Protein AF-A0A0D3LLH0-F1 (afdb_monomer_lite)

Structure (mmCIF, N/CA/C/O backbone):
data_AF-A0A0D3LLH0-F1
#
_entry.id   AF-A0A0D3LLH0-F1
#
loop_
_atom_site.group_PDB
_atom_site.id
_atom_site.type_symbol
_atom_site.label_atom_id
_atom_site.label_alt_id
_atom_site.label_comp_id
_atom_site.label_asym_id
_atom_site.label_entity_id
_atom_site.label_seq_id
_atom_site.pdbx_PDB_ins_code
_atom_site.Cartn_x
_atom_site.Cartn_y
_atom_site.Cartn_z
_atom_site.occupancy
_atom_site.B_iso_or_equiv
_atom_site.auth_seq_id
_atom_site.auth_comp_id
_atom_site.auth_asym_id
_atom_site.auth_atom_id
_atom_site.pdbx_PDB_model_num
ATOM 1 N N . MET A 1 1 ? 57.414 5.295 -70.772 1.00 48.41 1 MET A N 1
ATOM 2 C CA . MET A 1 1 ? 56.501 4.240 -70.277 1.00 48.41 1 MET A CA 1
ATOM 3 C C . MET A 1 1 ? 56.702 4.115 -68.771 1.00 48.41 1 MET A C 1
ATOM 5 O O . MET A 1 1 ? 57.811 3.802 -68.375 1.00 48.41 1 MET A O 1
ATOM 9 N N . GLY A 1 2 ? 55.707 4.436 -67.932 1.00 51.94 2 GLY A N 1
ATOM 10 C CA . GLY A 1 2 ? 55.889 4.354 -66.468 1.00 51.94 2 GLY A CA 1
ATOM 11 C C . GLY A 1 2 ? 54.812 4.991 -65.576 1.00 51.94 2 GLY A C 1
ATOM 12 O O . GLY A 1 2 ? 55.103 5.299 -64.430 1.00 51.94 2 GLY A O 1
ATOM 13 N N . GLY A 1 3 ? 53.586 5.225 -66.066 1.00 49.69 3 GLY A N 1
ATOM 14 C CA . GLY A 1 3 ? 52.582 6.035 -65.351 1.00 49.69 3 GLY A CA 1
ATOM 15 C C . GLY A 1 3 ? 51.288 5.329 -64.928 1.00 49.69 3 GLY A C 1
ATOM 16 O O . GLY A 1 3 ? 50.360 6.011 -64.515 1.00 49.69 3 GLY A O 1
ATOM 17 N N . CYS A 1 4 ? 51.168 4.001 -65.053 1.00 51.78 4 CYS A N 1
ATOM 18 C CA . CYS A 1 4 ? 49.864 3.320 -64.910 1.00 51.78 4 CYS A CA 1
ATOM 19 C C . CYS A 1 4 ? 49.717 2.433 -63.652 1.00 51.78 4 CYS A C 1
ATOM 21 O O . CYS A 1 4 ? 48.620 1.981 -63.338 1.00 51.78 4 CYS A O 1
ATOM 23 N N . PHE A 1 5 ? 50.788 2.203 -62.883 1.00 51.00 5 PHE A N 1
ATOM 24 C CA . PHE A 1 5 ? 50.749 1.254 -61.757 1.00 51.00 5 PHE A CA 1
ATOM 25 C C . PHE A 1 5 ? 50.354 1.862 -60.399 1.00 51.00 5 PHE A C 1
ATOM 27 O O . PHE A 1 5 ? 49.924 1.131 -59.512 1.00 51.00 5 PHE A O 1
ATOM 34 N N . ILE A 1 6 ? 50.429 3.187 -60.229 1.00 54.38 6 ILE A N 1
ATOM 35 C CA . ILE A 1 6 ? 50.209 3.838 -58.920 1.00 54.38 6 ILE A CA 1
ATOM 36 C C . ILE A 1 6 ? 48.711 4.064 -58.620 1.00 54.38 6 ILE A C 1
ATOM 38 O O . ILE A 1 6 ? 48.295 4.081 -57.463 1.00 54.38 6 ILE A O 1
ATOM 42 N N . GLN A 1 7 ? 47.850 4.167 -59.641 1.00 51.06 7 GLN A N 1
ATOM 43 C CA . GLN A 1 7 ? 46.417 4.432 -59.428 1.00 51.06 7 GLN A CA 1
ATOM 44 C C . GLN A 1 7 ? 45.606 3.211 -58.959 1.00 51.06 7 GLN A C 1
ATOM 46 O O . GLN A 1 7 ? 44.579 3.390 -58.300 1.00 51.06 7 GLN A O 1
ATOM 51 N N . ARG A 1 8 ? 46.048 1.973 -59.235 1.00 50.72 8 ARG A N 1
ATOM 52 C CA . ARG A 1 8 ? 45.333 0.761 -58.781 1.00 50.72 8 ARG A CA 1
ATOM 53 C C . ARG A 1 8 ? 45.547 0.462 -57.295 1.00 50.72 8 ARG A C 1
ATOM 55 O O . ARG A 1 8 ? 44.609 0.024 -56.634 1.00 50.72 8 ARG A O 1
ATOM 62 N N . THR A 1 9 ? 46.718 0.763 -56.740 1.00 52.28 9 THR A N 1
ATOM 63 C CA . THR A 1 9 ? 47.019 0.567 -55.310 1.00 52.28 9 THR A CA 1
ATOM 64 C C . THR A 1 9 ? 46.249 1.534 -54.407 1.00 52.28 9 THR A C 1
ATOM 66 O O . THR A 1 9 ? 45.849 1.156 -53.308 1.00 52.28 9 THR A O 1
ATOM 69 N N . LEU A 1 10 ? 45.948 2.746 -54.886 1.00 50.31 10 LEU A N 1
ATOM 70 C CA . LEU A 1 10 ? 45.204 3.760 -54.125 1.00 50.31 10 LEU A CA 1
ATOM 71 C C . LEU A 1 10 ? 43.696 3.458 -53.980 1.00 50.31 10 LEU A C 1
ATOM 73 O O . LEU A 1 10 ? 43.045 3.952 -53.060 1.00 50.31 10 LEU A O 1
ATOM 77 N N . TRP A 1 11 ? 43.122 2.648 -54.876 1.00 49.66 11 TRP A N 1
ATOM 78 C CA . TRP A 1 11 ? 41.703 2.265 -54.831 1.00 49.66 11 TRP A CA 1
ATOM 79 C C . TRP A 1 11 ? 41.422 1.083 -53.893 1.00 49.66 11 TRP A C 1
ATOM 81 O O . TRP A 1 11 ? 40.352 1.023 -53.282 1.00 49.66 11 TRP A O 1
ATOM 91 N N . VAL A 1 12 ? 42.379 0.162 -53.745 1.00 55.09 12 VAL A N 1
ATOM 92 C CA . VAL A 1 12 ? 42.255 -1.005 -52.854 1.00 55.09 12 VAL A CA 1
ATOM 93 C C . VAL A 1 12 ? 42.353 -0.583 -51.384 1.00 55.09 12 VAL A C 1
ATOM 95 O O . VAL A 1 12 ? 41.561 -1.035 -50.556 1.00 55.09 12 VAL A O 1
ATOM 98 N N . THR A 1 13 ? 43.233 0.368 -51.061 1.00 54.38 13 THR A N 1
ATOM 99 C CA . THR A 1 13 ? 43.385 0.901 -49.697 1.00 54.38 13 THR A CA 1
ATOM 100 C C . THR A 1 13 ? 42.164 1.695 -49.227 1.00 54.38 13 THR A C 1
ATOM 102 O O . THR A 1 13 ? 41.760 1.560 -48.072 1.00 54.38 13 THR A O 1
ATOM 105 N N . LYS A 1 14 ? 41.492 2.446 -50.116 1.00 54.78 14 LYS A N 1
ATOM 106 C CA . LYS A 1 14 ? 40.258 3.177 -49.766 1.00 54.78 14 LYS A CA 1
ATOM 107 C C . LYS A 1 14 ? 39.079 2.259 -49.418 1.00 54.78 14 LYS A C 1
ATOM 109 O O . LYS A 1 14 ? 38.324 2.587 -48.506 1.00 54.78 14 LYS A O 1
ATOM 114 N N . ARG A 1 15 ? 38.914 1.108 -50.089 1.00 56.88 15 ARG A N 1
ATOM 115 C CA . ARG A 1 15 ? 37.834 0.149 -49.759 1.00 56.88 15 ARG A CA 1
ATOM 116 C C . ARG A 1 15 ? 38.095 -0.602 -48.455 1.00 56.88 15 ARG A C 1
ATOM 118 O O . ARG A 1 15 ? 37.156 -0.791 -47.686 1.00 56.88 15 ARG A O 1
ATOM 125 N N . GLY A 1 16 ? 39.351 -0.971 -48.188 1.00 58.88 16 GLY A N 1
ATOM 126 C CA . GLY A 1 16 ? 39.750 -1.558 -46.905 1.00 58.88 16 GLY A CA 1
ATOM 127 C C . GLY A 1 16 ? 39.493 -0.599 -45.740 1.00 58.88 16 GLY A C 1
ATOM 128 O O . GLY A 1 16 ? 38.820 -0.963 -44.778 1.00 58.88 16 GLY A O 1
ATOM 129 N N . ALA A 1 17 ? 39.918 0.663 -45.872 1.00 59.59 17 ALA A N 1
ATOM 130 C CA . ALA A 1 17 ? 39.684 1.693 -44.858 1.00 59.59 17 ALA A CA 1
ATOM 131 C C . ALA A 1 17 ? 38.186 1.925 -44.580 1.00 59.59 17 ALA A C 1
ATOM 133 O O . ALA A 1 17 ? 37.785 2.032 -43.423 1.00 59.59 17 ALA A O 1
ATOM 134 N N . LEU A 1 18 ? 37.335 1.928 -45.615 1.00 59.09 18 LEU A N 1
ATOM 135 C CA . LEU A 1 18 ? 35.887 2.098 -45.444 1.00 59.09 18 LEU A CA 1
ATOM 136 C C . LEU A 1 18 ? 35.231 0.929 -44.682 1.00 59.09 18 LEU A C 1
ATOM 138 O O . LEU A 1 18 ? 34.305 1.150 -43.903 1.00 59.09 18 LEU A O 1
ATOM 142 N N . HIS A 1 19 ? 35.704 -0.305 -44.891 1.00 60.38 19 HIS A N 1
ATOM 143 C CA . HIS A 1 19 ? 35.221 -1.484 -44.163 1.00 60.38 19 HIS A CA 1
ATOM 144 C C . HIS A 1 19 ? 35.627 -1.462 -42.686 1.00 60.38 19 HIS A C 1
ATOM 146 O O . HIS A 1 19 ? 34.800 -1.767 -41.825 1.00 60.38 19 HIS A O 1
ATOM 152 N N . HIS A 1 20 ? 36.857 -1.038 -42.383 1.00 63.75 20 HIS A N 1
ATOM 153 C CA . HIS A 1 20 ? 37.308 -0.866 -41.001 1.00 63.75 20 HIS A CA 1
ATOM 154 C C . HIS A 1 20 ? 36.514 0.225 -40.273 1.00 63.75 20 HIS A C 1
ATOM 156 O O . HIS A 1 20 ? 36.090 0.004 -39.143 1.00 63.75 20 HIS A O 1
ATOM 162 N N . ILE A 1 21 ? 36.221 1.352 -40.932 1.00 68.94 21 ILE A N 1
ATOM 163 C CA . ILE A 1 21 ? 35.405 2.430 -40.346 1.00 68.94 21 ILE A CA 1
ATOM 164 C C . ILE A 1 21 ? 33.985 1.938 -40.026 1.00 68.94 21 ILE A C 1
ATOM 166 O O . ILE A 1 21 ? 33.490 2.182 -38.927 1.00 68.94 21 ILE A O 1
ATOM 170 N N . LYS A 1 22 ? 33.338 1.203 -40.942 1.00 69.69 22 LYS A N 1
ATOM 171 C CA . LYS A 1 22 ? 31.989 0.656 -40.707 1.00 69.69 22 LYS A CA 1
ATOM 172 C C . LYS A 1 22 ? 31.957 -0.332 -39.538 1.00 69.69 22 LYS A C 1
ATOM 174 O O . LYS A 1 22 ? 31.082 -0.208 -38.687 1.00 69.69 22 LYS A O 1
ATOM 179 N N . SER A 1 23 ? 32.923 -1.251 -39.472 1.00 75.06 23 SER A N 1
ATOM 180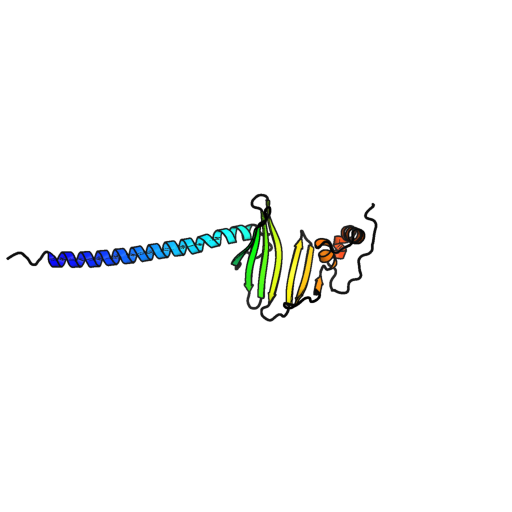 C CA . SER A 1 23 ? 33.033 -2.235 -38.385 1.00 75.06 23 SER A CA 1
ATOM 181 C C . SER A 1 23 ? 33.223 -1.561 -37.019 1.00 75.06 23 SER A C 1
ATOM 183 O O . SER A 1 23 ? 32.504 -1.861 -36.066 1.00 75.06 23 SER A O 1
ATOM 185 N N . SER A 1 24 ? 34.110 -0.563 -36.943 1.00 77.06 24 SER A N 1
ATOM 186 C CA . SER A 1 24 ? 34.353 0.195 -35.711 1.00 77.06 24 SER A CA 1
ATOM 187 C C . SER A 1 24 ? 33.119 0.965 -35.230 1.00 77.06 24 SER A C 1
ATOM 189 O O . SER A 1 24 ? 32.860 1.007 -34.029 1.00 77.06 24 SER A O 1
ATOM 191 N N . ILE A 1 25 ? 32.317 1.529 -36.143 1.00 81.31 25 ILE A N 1
ATOM 192 C CA . ILE A 1 25 ? 31.061 2.215 -35.791 1.00 81.31 25 ILE A CA 1
ATOM 193 C C . ILE A 1 25 ? 30.032 1.226 -35.226 1.00 81.31 25 ILE A C 1
ATOM 195 O O . ILE A 1 25 ? 29.354 1.545 -34.251 1.00 81.31 25 ILE A O 1
ATOM 199 N N . THR A 1 26 ? 29.922 0.019 -35.793 1.00 81.88 26 THR A N 1
ATOM 200 C CA . THR A 1 26 ? 28.977 -1.000 -35.300 1.00 81.88 26 THR A CA 1
ATOM 201 C C . THR A 1 26 ? 29.342 -1.477 -33.895 1.00 81.88 26 THR A C 1
ATOM 203 O O . THR A 1 26 ? 28.465 -1.586 -33.040 1.00 81.88 26 THR A O 1
ATOM 206 N N . ILE A 1 27 ? 30.634 -1.696 -33.628 1.00 84.56 27 ILE A N 1
ATOM 207 C CA . ILE A 1 27 ? 31.130 -2.082 -32.298 1.00 84.56 27 ILE A CA 1
ATOM 208 C C . ILE A 1 27 ? 30.854 -0.973 -31.276 1.00 84.56 27 ILE A C 1
ATOM 210 O O . ILE A 1 27 ? 30.396 -1.258 -30.170 1.00 84.56 27 ILE A O 1
ATOM 214 N N . LEU A 1 28 ? 31.072 0.294 -31.649 1.00 83.75 28 LEU A N 1
ATOM 215 C CA . LEU A 1 28 ? 30.814 1.432 -30.766 1.00 83.75 28 LEU A CA 1
ATOM 216 C C . LEU A 1 28 ? 29.318 1.572 -30.438 1.00 83.75 28 LEU A C 1
ATOM 218 O O . LEU A 1 28 ? 28.960 1.737 -29.275 1.00 83.75 28 LEU A O 1
ATOM 222 N N . LEU A 1 29 ? 28.438 1.452 -31.439 1.00 79.88 29 LEU A N 1
ATOM 223 C CA . LEU A 1 29 ? 26.983 1.484 -31.240 1.00 79.88 29 LEU A CA 1
ATOM 224 C C . LEU A 1 29 ? 26.506 0.340 -30.340 1.00 79.88 29 LEU A C 1
ATOM 226 O O . LEU A 1 29 ? 25.673 0.560 -29.463 1.00 79.88 29 LEU A O 1
ATOM 230 N N . PHE A 1 30 ? 27.065 -0.860 -30.509 1.00 81.19 30 PHE A N 1
ATOM 231 C CA . PHE A 1 30 ? 26.758 -1.998 -29.646 1.00 81.19 30 PHE A CA 1
ATOM 232 C C . PHE A 1 30 ? 27.225 -1.757 -28.203 1.00 81.19 30 PHE A C 1
ATOM 234 O O . PHE A 1 30 ? 26.463 -1.997 -27.273 1.00 81.19 30 PHE A O 1
ATOM 241 N N . ALA A 1 31 ? 28.426 -1.208 -27.997 1.00 77.06 31 ALA A N 1
ATOM 242 C CA . ALA A 1 31 ? 28.935 -0.868 -26.666 1.00 77.06 31 ALA A CA 1
ATOM 243 C C . ALA A 1 31 ? 28.096 0.222 -25.967 1.00 77.06 31 ALA A C 1
ATOM 245 O O . ALA A 1 31 ? 27.830 0.136 -24.765 1.00 77.06 31 ALA A O 1
ATOM 246 N N . VAL A 1 32 ? 27.618 1.223 -26.714 1.00 77.31 32 VAL A N 1
ATOM 247 C CA . VAL A 1 32 ? 26.702 2.249 -26.190 1.00 77.31 32 VAL A CA 1
ATOM 248 C C . VAL A 1 32 ? 25.348 1.633 -25.825 1.00 77.31 32 VAL A C 1
ATOM 250 O O . VAL A 1 32 ? 24.836 1.898 -24.743 1.00 77.31 32 VAL A O 1
ATOM 253 N N . LEU A 1 33 ? 24.793 0.752 -26.663 1.00 75.19 33 LEU A N 1
ATOM 254 C CA . LEU A 1 33 ? 23.533 0.058 -26.373 1.00 75.19 33 LEU A CA 1
ATOM 255 C C . LEU A 1 33 ? 23.650 -0.827 -25.122 1.00 75.19 33 LEU A C 1
ATOM 257 O O . LEU A 1 33 ? 22.803 -0.774 -24.235 1.00 75.19 33 LEU A O 1
ATOM 261 N N . VAL A 1 34 ? 24.735 -1.596 -25.027 1.00 72.94 34 VAL A N 1
ATOM 262 C CA . VAL A 1 34 ? 25.070 -2.449 -23.881 1.00 72.94 34 VAL A CA 1
ATOM 263 C C . VAL A 1 34 ? 25.150 -1.616 -22.601 1.00 72.94 34 VAL A C 1
ATOM 265 O O . VAL A 1 34 ? 24.461 -1.918 -21.630 1.00 72.94 34 VAL A O 1
ATOM 268 N N . THR A 1 35 ? 25.910 -0.518 -22.592 1.00 69.00 35 THR A N 1
ATOM 269 C CA . THR A 1 35 ? 26.026 0.339 -21.396 1.00 69.00 35 THR A CA 1
ATOM 270 C C . THR A 1 35 ? 24.696 0.993 -21.006 1.00 69.00 35 THR A C 1
ATOM 272 O O . THR A 1 35 ? 24.403 1.101 -19.814 1.00 69.00 35 THR A O 1
ATOM 275 N N . PHE A 1 36 ? 23.846 1.342 -21.977 1.00 65.44 36 PHE A N 1
ATOM 276 C CA . PHE A 1 36 ? 22.504 1.870 -21.714 1.00 65.44 36 PHE A CA 1
ATOM 277 C C . PHE A 1 36 ? 21.575 0.827 -21.069 1.00 65.44 36 PHE A C 1
ATOM 279 O O . PHE A 1 36 ? 20.856 1.143 -20.118 1.00 65.44 36 PHE A O 1
ATOM 286 N N . LEU A 1 37 ? 21.633 -0.428 -21.531 1.00 62.59 37 LEU A N 1
ATOM 287 C CA . LEU A 1 37 ? 20.842 -1.535 -20.983 1.00 62.59 37 LEU A CA 1
ATOM 288 C C . LEU A 1 37 ? 21.282 -1.915 -19.558 1.00 62.59 37 LEU A C 1
ATOM 290 O O . LEU A 1 37 ? 20.438 -2.185 -18.702 1.00 62.59 37 LEU A O 1
ATOM 294 N N . PHE A 1 38 ? 22.585 -1.878 -19.263 1.00 61.97 38 PHE A N 1
ATOM 295 C CA . PHE A 1 38 ? 23.103 -2.205 -17.928 1.00 61.97 38 PHE A CA 1
ATOM 296 C C . PHE A 1 38 ? 22.951 -1.059 -16.911 1.00 61.97 38 PHE A C 1
ATOM 298 O O . PHE A 1 38 ? 22.754 -1.315 -15.720 1.00 61.97 38 PHE A O 1
ATOM 305 N N . GLY A 1 39 ? 22.971 0.202 -17.358 1.00 58.84 39 GLY A N 1
ATOM 306 C CA . GLY A 1 39 ? 22.875 1.374 -16.483 1.00 58.84 39 GLY A CA 1
ATOM 307 C C . GLY A 1 39 ? 21.543 1.480 -15.733 1.00 58.84 39 GLY A C 1
ATOM 308 O O . GLY A 1 39 ? 21.539 1.667 -14.514 1.00 58.84 39 GLY A O 1
ATOM 309 N N . CYS A 1 40 ? 20.410 1.307 -16.425 1.00 57.53 40 CYS A N 1
ATOM 310 C CA . CYS A 1 40 ? 19.093 1.365 -15.776 1.00 57.53 40 CYS A CA 1
ATOM 311 C C . CYS A 1 40 ? 18.875 0.204 -14.802 1.00 57.53 40 CYS A C 1
ATOM 313 O O . CYS A 1 40 ? 18.340 0.420 -13.718 1.00 57.53 40 CYS A O 1
ATOM 315 N N . ASN A 1 41 ? 19.343 -1.000 -15.144 1.00 60.03 41 ASN A N 1
ATOM 316 C CA . ASN A 1 41 ? 19.086 -2.199 -14.349 1.00 60.03 41 ASN A CA 1
ATOM 317 C C . ASN A 1 41 ? 19.698 -2.099 -12.935 1.00 60.03 41 ASN A C 1
ATOM 319 O O . ASN A 1 41 ? 19.079 -2.503 -11.958 1.00 60.03 41 ASN A O 1
ATOM 323 N N . SER A 1 42 ? 20.864 -1.457 -12.792 1.00 63.22 42 SER A N 1
ATOM 324 C CA . SER A 1 42 ? 21.557 -1.330 -11.497 1.00 63.22 42 SER A CA 1
ATOM 32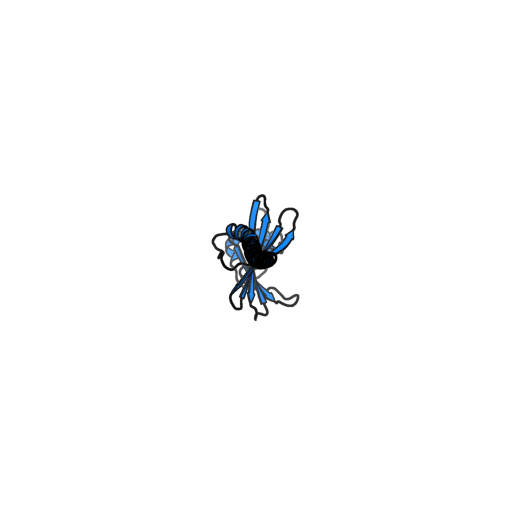5 C C . SER A 1 42 ? 20.759 -0.587 -10.412 1.00 63.22 42 SER A C 1
ATOM 327 O O . SER A 1 42 ? 20.755 -1.010 -9.255 1.00 63.22 42 SER A O 1
ATOM 329 N N . LYS A 1 43 ? 20.037 0.487 -10.767 1.00 64.00 43 LYS A N 1
ATOM 330 C CA . LYS A 1 43 ? 19.218 1.257 -9.811 1.00 64.00 43 LYS A CA 1
ATOM 331 C C . LYS A 1 43 ? 17.985 0.480 -9.365 1.00 64.00 43 LYS A C 1
ATOM 333 O O . LYS A 1 43 ? 17.640 0.497 -8.187 1.00 64.00 43 LYS A O 1
ATOM 338 N N . VAL A 1 44 ? 17.353 -0.218 -10.307 1.00 61.59 44 VAL A N 1
ATOM 339 C CA . VAL A 1 44 ? 16.174 -1.052 -10.047 1.00 61.59 44 VAL A CA 1
ATOM 340 C C . VAL A 1 44 ? 16.543 -2.211 -9.130 1.00 61.59 44 VAL A C 1
ATOM 342 O O . VAL A 1 44 ? 15.914 -2.397 -8.095 1.00 61.59 44 VAL A O 1
ATOM 345 N N . GLN A 1 45 ? 17.625 -2.919 -9.455 1.00 64.44 45 GLN A N 1
ATOM 346 C CA . GLN A 1 45 ? 18.138 -4.024 -8.646 1.00 64.44 45 GLN A CA 1
ATOM 347 C C . GLN A 1 45 ? 18.548 -3.566 -7.243 1.00 64.44 45 GLN A C 1
ATOM 349 O O . GLN A 1 45 ? 18.278 -4.257 -6.266 1.00 64.44 45 GLN A O 1
ATOM 354 N N . GLY A 1 46 ? 19.141 -2.375 -7.112 1.00 68.38 46 GLY A N 1
ATOM 355 C CA . GLY A 1 46 ? 19.476 -1.791 -5.812 1.00 68.38 46 GLY A CA 1
ATOM 356 C C . GLY A 1 46 ? 18.258 -1.522 -4.920 1.00 68.38 46 GLY A C 1
ATOM 357 O O . GLY A 1 46 ? 18.338 -1.751 -3.715 1.00 68.38 46 GLY A O 1
ATOM 358 N N . LEU A 1 47 ? 17.138 -1.073 -5.497 1.00 68.06 47 LEU A N 1
ATOM 359 C CA . LEU A 1 47 ? 15.882 -0.871 -4.766 1.00 68.06 47 LEU A CA 1
ATOM 360 C C . LEU A 1 47 ? 15.197 -2.205 -4.442 1.00 68.06 47 LEU A C 1
ATOM 362 O O . LEU A 1 47 ? 14.800 -2.411 -3.302 1.00 68.06 47 LEU A O 1
ATOM 366 N N . ILE A 1 48 ? 15.118 -3.130 -5.403 1.00 67.88 48 ILE A N 1
ATOM 367 C CA . ILE A 1 48 ? 14.504 -4.457 -5.220 1.00 67.88 48 ILE A CA 1
ATOM 368 C C . ILE A 1 48 ? 15.236 -5.270 -4.153 1.00 67.88 48 ILE A C 1
ATOM 370 O O . ILE A 1 48 ? 14.598 -5.880 -3.302 1.00 67.88 48 ILE A O 1
ATOM 374 N N . ASN A 1 49 ? 16.571 -5.248 -4.147 1.00 68.38 49 ASN A N 1
ATOM 375 C CA . ASN A 1 49 ? 17.366 -6.001 -3.177 1.00 68.38 49 ASN A CA 1
ATOM 376 C C . ASN A 1 49 ? 17.195 -5.522 -1.729 1.00 68.38 49 ASN A C 1
ATOM 378 O O . ASN A 1 49 ? 17.552 -6.262 -0.817 1.00 68.38 49 ASN A O 1
ATOM 382 N N . ARG A 1 50 ? 16.665 -4.310 -1.519 1.00 67.44 50 ARG A N 1
ATOM 383 C CA . ARG A 1 50 ? 16.348 -3.760 -0.191 1.00 67.44 50 ARG A CA 1
ATOM 384 C C . ARG A 1 50 ? 14.931 -4.088 0.270 1.00 67.44 50 ARG A C 1
ATOM 386 O O . ARG A 1 50 ? 14.626 -3.944 1.447 1.00 67.44 50 ARG A O 1
ATOM 393 N N . ILE A 1 51 ? 14.062 -4.531 -0.636 1.00 66.00 51 ILE A N 1
ATOM 394 C CA . ILE A 1 51 ? 12.724 -4.996 -0.278 1.00 66.00 51 ILE A CA 1
ATOM 395 C C . ILE A 1 51 ? 12.860 -6.389 0.350 1.00 66.00 51 ILE A C 1
ATOM 397 O O . ILE A 1 51 ? 13.666 -7.207 -0.094 1.00 66.00 51 ILE A O 1
ATOM 401 N N . ASN A 1 52 ? 12.085 -6.645 1.408 1.00 59.56 52 ASN A N 1
ATOM 402 C CA . ASN A 1 52 ? 12.068 -7.914 2.139 1.00 59.56 52 ASN A CA 1
ATOM 403 C C . ASN A 1 52 ? 11.966 -9.127 1.183 1.00 59.56 52 ASN A C 1
ATOM 405 O O . ASN A 1 52 ? 11.299 -9.057 0.150 1.00 59.56 52 ASN A O 1
ATOM 409 N N . ASN A 1 53 ? 12.561 -10.264 1.559 1.00 63.53 53 ASN A N 1
ATOM 410 C CA . ASN A 1 53 ? 12.636 -11.503 0.767 1.00 63.53 53 ASN A CA 1
ATOM 411 C C . ASN A 1 53 ? 11.270 -12.098 0.362 1.00 63.53 53 ASN A C 1
ATOM 413 O O . ASN A 1 53 ? 11.225 -13.040 -0.422 1.00 63.53 53 ASN A O 1
ATOM 417 N N . ASN A 1 54 ? 10.167 -11.557 0.881 1.00 54.81 54 ASN A N 1
ATOM 418 C CA . ASN A 1 54 ? 8.800 -11.959 0.549 1.00 54.81 54 ASN A CA 1
ATOM 419 C C . ASN A 1 54 ? 8.292 -11.389 -0.788 1.00 54.81 54 ASN A C 1
ATOM 421 O O . ASN A 1 54 ? 7.188 -11.729 -1.212 1.00 54.81 54 ASN A O 1
ATOM 425 N N . VAL A 1 55 ? 9.057 -10.514 -1.444 1.00 67.44 55 VAL A N 1
ATOM 426 C CA . VAL A 1 55 ? 8.723 -9.972 -2.763 1.00 67.44 55 VAL A CA 1
ATOM 427 C C . VAL A 1 55 ? 9.599 -10.648 -3.812 1.00 67.44 55 VAL A C 1
ATOM 429 O O . VAL A 1 55 ? 10.825 -10.588 -3.739 1.00 67.44 55 VAL A O 1
ATOM 432 N N . ASP A 1 56 ? 8.956 -11.295 -4.786 1.00 73.69 56 ASP A N 1
ATOM 433 C CA . ASP A 1 56 ? 9.625 -11.831 -5.974 1.00 73.69 56 ASP A CA 1
ATOM 434 C C . ASP A 1 56 ? 10.477 -10.735 -6.626 1.00 73.69 56 ASP A C 1
ATOM 436 O O . ASP A 1 56 ? 10.004 -9.615 -6.802 1.00 73.69 56 ASP A O 1
ATOM 440 N N . LYS A 1 57 ? 11.736 -11.032 -6.945 1.00 72.81 57 LYS A N 1
ATOM 441 C CA . LYS A 1 57 ? 12.704 -10.036 -7.425 1.00 72.81 57 LYS A CA 1
ATOM 442 C C . LYS A 1 57 ? 12.663 -9.866 -8.943 1.00 72.81 57 LYS A C 1
ATOM 444 O O . LYS A 1 57 ? 13.151 -8.856 -9.452 1.00 72.81 57 LYS A O 1
ATOM 449 N N . ASP A 1 58 ? 12.034 -10.795 -9.658 1.00 81.81 58 ASP A N 1
ATOM 450 C CA . ASP A 1 58 ? 12.048 -10.822 -11.116 1.00 81.81 58 ASP A CA 1
ATOM 451 C C . ASP A 1 58 ? 10.850 -10.085 -11.735 1.00 81.81 58 ASP A C 1
ATOM 453 O O . ASP A 1 58 ? 9.746 -10.042 -11.190 1.00 81.81 58 ASP A O 1
ATOM 457 N N . GLY A 1 59 ? 11.049 -9.501 -12.920 1.00 83.69 59 GLY A N 1
ATOM 458 C CA . GLY A 1 59 ? 9.971 -8.912 -13.731 1.00 83.69 59 GLY A CA 1
ATOM 459 C C . GLY A 1 59 ? 9.495 -7.511 -13.323 1.00 83.69 59 GLY A C 1
ATOM 460 O O . GLY A 1 59 ? 8.584 -6.978 -13.955 1.00 83.69 59 GLY A O 1
ATOM 461 N N . TRP A 1 60 ? 10.105 -6.885 -12.314 1.00 88.25 60 TRP A N 1
ATOM 462 C CA . TRP A 1 60 ? 9.788 -5.508 -11.926 1.00 88.25 60 TRP A CA 1
ATOM 463 C C . TRP A 1 60 ? 10.461 -4.479 -12.837 1.00 88.25 60 TRP A C 1
ATOM 465 O O . TRP A 1 60 ? 11.677 -4.469 -13.028 1.00 88.25 60 TRP A O 1
ATOM 475 N N . LYS A 1 61 ? 9.658 -3.552 -13.352 1.00 88.25 61 LYS A N 1
ATOM 476 C CA . LYS A 1 61 ? 10.070 -2.380 -14.123 1.00 88.25 61 LYS A CA 1
ATOM 477 C C . LYS A 1 61 ? 10.045 -1.159 -13.207 1.00 88.25 61 LYS A C 1
ATOM 479 O O . LYS A 1 61 ? 9.046 -0.899 -12.541 1.00 88.25 61 LYS A O 1
ATOM 484 N N . TYR A 1 62 ? 11.125 -0.386 -13.173 1.00 84.00 62 TYR A N 1
ATOM 485 C CA . TYR A 1 62 ? 11.125 0.893 -12.462 1.00 84.00 62 TYR A CA 1
ATOM 486 C C . TYR A 1 62 ? 10.368 1.940 -13.270 1.00 84.00 62 TYR A C 1
ATOM 488 O O . TYR A 1 62 ? 10.739 2.228 -14.406 1.00 84.00 62 TYR A O 1
ATOM 496 N N . VAL A 1 63 ? 9.310 2.492 -12.678 1.00 87.06 63 VAL A N 1
ATOM 497 C CA . VAL A 1 63 ? 8.463 3.501 -13.325 1.00 87.06 63 VAL A CA 1
ATOM 498 C C . VAL A 1 63 ? 9.056 4.892 -13.132 1.00 87.06 63 VAL A C 1
ATOM 500 O O . VAL A 1 63 ? 9.085 5.691 -14.062 1.00 87.06 63 VAL A O 1
ATOM 503 N N . GLY A 1 64 ? 9.586 5.176 -11.941 1.00 79.56 64 GLY A N 1
ATOM 504 C CA . GLY A 1 64 ? 10.181 6.474 -11.646 1.00 79.56 64 GLY A CA 1
ATOM 505 C C . GLY A 1 64 ? 9.993 6.926 -10.202 1.00 79.56 64 GLY A C 1
ATOM 506 O O . GLY A 1 64 ? 9.347 6.236 -9.405 1.00 79.56 64 GLY A O 1
ATOM 507 N N . PRO A 1 65 ? 10.559 8.096 -9.855 1.00 82.62 65 PRO A N 1
ATOM 508 C CA . PRO A 1 65 ? 10.158 8.812 -8.661 1.00 82.62 65 PRO A CA 1
ATOM 509 C C . PRO A 1 65 ? 8.775 9.432 -8.904 1.00 82.62 65 PRO A C 1
ATOM 511 O O . PRO A 1 65 ? 8.597 10.227 -9.824 1.00 82.62 65 PRO A O 1
ATOM 514 N N . LEU A 1 66 ? 7.801 9.068 -8.081 1.00 83.75 66 LEU A N 1
ATOM 515 C CA . LEU A 1 66 ? 6.472 9.678 -8.060 1.00 83.75 66 LEU A CA 1
ATOM 516 C C . LEU A 1 66 ? 6.498 11.045 -7.363 1.00 83.75 66 LEU A C 1
ATOM 518 O O . LEU A 1 66 ? 5.747 11.945 -7.725 1.00 83.75 66 LEU A O 1
ATOM 522 N N . TYR A 1 67 ? 7.368 11.203 -6.366 1.00 85.00 67 TYR A N 1
ATOM 523 C CA . TYR A 1 67 ? 7.549 12.442 -5.616 1.00 85.00 67 TYR A CA 1
ATOM 524 C C . TYR A 1 67 ? 8.962 12.495 -5.029 1.00 85.00 67 TYR A C 1
ATOM 526 O O . TYR A 1 67 ? 9.497 11.465 -4.626 1.00 85.00 67 TYR A O 1
ATOM 534 N N . LYS A 1 68 ? 9.564 13.686 -4.969 1.00 83.31 68 LYS A N 1
ATOM 535 C CA . LYS A 1 68 ? 10.839 13.918 -4.276 1.00 83.31 68 LYS A CA 1
ATOM 536 C C . LYS A 1 68 ? 10.586 14.778 -3.051 1.00 83.31 68 LYS A C 1
ATOM 538 O O . LYS A 1 68 ? 10.280 15.961 -3.187 1.00 83.31 68 LYS A O 1
ATOM 543 N N . GLY A 1 69 ? 10.661 14.170 -1.874 1.00 80.19 69 GLY A N 1
ATOM 544 C CA . GLY A 1 69 ? 10.545 14.872 -0.605 1.00 80.19 69 GLY A CA 1
ATOM 545 C C . GLY A 1 69 ? 11.900 15.347 -0.092 1.00 80.19 69 GLY A C 1
ATOM 546 O O . GLY A 1 69 ? 12.952 14.925 -0.562 1.00 80.19 69 GLY A O 1
ATOM 547 N N . ASN A 1 70 ? 11.873 16.208 0.924 1.00 79.69 70 ASN A N 1
ATOM 548 C CA . ASN A 1 70 ? 13.097 16.669 1.587 1.00 79.69 70 ASN A CA 1
ATOM 549 C C . ASN A 1 70 ? 13.792 15.546 2.378 1.00 79.69 70 ASN A C 1
ATOM 551 O O . ASN A 1 70 ? 15.011 15.562 2.530 1.00 79.69 70 ASN A O 1
ATOM 555 N N . GLU A 1 71 ? 13.017 14.583 2.885 1.00 81.50 71 GLU A N 1
ATOM 556 C CA . GLU A 1 71 ? 13.518 13.468 3.702 1.00 81.50 71 GLU A CA 1
ATOM 557 C C . GLU A 1 71 ? 13.418 12.109 3.001 1.00 81.50 71 GLU A C 1
ATOM 559 O O . GLU A 1 71 ? 14.261 11.242 3.227 1.00 81.50 71 GLU A O 1
ATOM 564 N N . TYR A 1 72 ? 12.408 11.926 2.148 1.00 81.44 72 TYR A N 1
ATOM 565 C CA . TYR A 1 72 ? 12.133 10.664 1.467 1.00 81.44 72 TYR A CA 1
ATOM 566 C C . TYR A 1 72 ? 11.795 10.913 -0.000 1.00 81.44 72 TYR A C 1
ATOM 568 O O . TYR A 1 72 ? 10.928 11.733 -0.314 1.00 81.44 72 TYR A O 1
ATOM 576 N N . ASP A 1 73 ? 12.425 10.147 -0.884 1.00 86.69 73 ASP A N 1
ATOM 577 C CA . ASP A 1 73 ? 11.997 10.006 -2.269 1.00 86.69 73 ASP A CA 1
ATOM 578 C C . ASP A 1 73 ? 10.946 8.896 -2.359 1.00 86.69 73 ASP A C 1
ATOM 580 O O . ASP A 1 73 ? 11.080 7.828 -1.761 1.00 86.69 73 ASP A O 1
ATOM 584 N N . TYR A 1 74 ? 9.878 9.142 -3.108 1.00 88.38 74 TYR A N 1
ATOM 585 C CA . TYR A 1 74 ? 8.813 8.177 -3.331 1.00 88.38 74 TYR A CA 1
ATOM 586 C C . TYR A 1 74 ? 9.005 7.529 -4.696 1.00 88.38 74 TYR A C 1
ATOM 588 O O . TYR A 1 74 ? 8.922 8.204 -5.722 1.00 88.38 74 TYR A O 1
ATOM 596 N N . HIS A 1 75 ? 9.264 6.227 -4.719 1.00 88.75 75 HIS A N 1
ATOM 597 C CA . HIS A 1 75 ? 9.535 5.467 -5.937 1.00 88.75 75 HIS A CA 1
ATOM 598 C C . HIS A 1 75 ? 8.422 4.471 -6.235 1.00 88.75 75 HIS A C 1
ATOM 600 O O . HIS A 1 75 ? 7.762 3.970 -5.324 1.00 88.75 75 HIS A O 1
ATOM 606 N N . GLN A 1 76 ? 8.265 4.141 -7.516 1.00 90.94 76 GLN A N 1
ATOM 607 C CA . GLN A 1 76 ? 7.333 3.116 -7.964 1.00 90.94 76 GLN A CA 1
ATOM 608 C C . GLN A 1 76 ? 8.019 2.066 -8.838 1.00 90.94 76 GLN A C 1
ATOM 610 O O . GLN A 1 76 ? 8.737 2.387 -9.791 1.00 90.94 76 GLN A O 1
ATOM 615 N N . LEU A 1 77 ? 7.749 0.801 -8.525 1.00 90.94 77 LEU A N 1
ATOM 616 C CA . LEU A 1 77 ? 8.007 -0.345 -9.391 1.00 90.94 77 LEU A CA 1
ATOM 617 C C . LEU A 1 77 ? 6.676 -0.880 -9.918 1.00 90.94 77 LEU A C 1
ATOM 619 O O . LEU A 1 77 ? 5.674 -0.834 -9.209 1.00 90.94 77 LEU A O 1
ATOM 623 N N . MET A 1 78 ? 6.678 -1.413 -11.134 1.00 92.25 78 MET A N 1
ATOM 624 C CA . MET A 1 78 ? 5.519 -2.012 -11.788 1.00 92.25 78 MET A CA 1
ATOM 625 C C . MET A 1 78 ? 5.872 -3.392 -12.335 1.00 92.25 78 MET A C 1
ATOM 627 O O . MET A 1 78 ? 6.943 -3.570 -12.909 1.00 92.25 78 MET A O 1
ATOM 631 N N . LYS A 1 79 ? 4.965 -4.354 -12.202 1.00 91.81 79 LYS A N 1
ATOM 632 C CA . LYS A 1 79 ? 5.068 -5.681 -12.813 1.00 91.81 79 LYS A CA 1
ATOM 633 C C . LYS A 1 79 ? 3.747 -6.031 -13.490 1.00 91.81 79 LYS A C 1
ATOM 635 O O . LYS A 1 79 ? 2.684 -5.796 -12.925 1.00 91.81 79 LYS A O 1
ATOM 640 N N . GLU A 1 80 ? 3.828 -6.570 -14.699 1.00 91.62 80 GLU A N 1
ATOM 641 C CA . GLU A 1 80 ? 2.679 -7.025 -15.487 1.00 91.62 80 GLU A CA 1
ATOM 642 C C . GLU A 1 80 ? 2.705 -8.552 -15.531 1.00 91.62 80 GLU A C 1
ATOM 644 O O . GLU A 1 80 ? 3.690 -9.133 -15.983 1.00 91.62 80 GLU A O 1
ATOM 649 N N . ASP A 1 81 ? 1.631 -9.186 -15.065 1.00 88.62 81 ASP A N 1
ATOM 650 C CA . ASP A 1 81 ? 1.463 -10.637 -15.030 1.00 88.62 81 ASP A CA 1
ATOM 651 C C . ASP A 1 81 ? 0.104 -10.992 -15.655 1.00 88.62 81 ASP A C 1
ATOM 653 O O . ASP A 1 81 ? -0.914 -11.062 -14.966 1.00 88.62 81 ASP A O 1
ATOM 657 N N . GLY A 1 82 ? 0.079 -11.191 -16.976 1.00 90.44 82 GLY A N 1
ATOM 658 C CA . GLY A 1 82 ? -1.155 -11.480 -17.712 1.00 90.44 82 GLY A CA 1
ATOM 659 C C . GLY A 1 82 ? -2.126 -10.296 -17.697 1.00 90.44 82 GLY A C 1
ATOM 660 O O . GLY A 1 82 ? -1.804 -9.227 -18.207 1.00 90.44 82 GLY A O 1
ATOM 661 N N . ASP A 1 83 ? -3.307 -10.496 -17.113 1.00 87.69 83 ASP A N 1
ATOM 662 C CA . ASP A 1 83 ? -4.347 -9.474 -16.935 1.00 87.69 83 ASP A CA 1
ATOM 663 C C . ASP A 1 83 ? -4.118 -8.579 -15.707 1.00 87.69 83 ASP A C 1
ATOM 665 O O . ASP A 1 83 ? -4.872 -7.634 -15.487 1.00 87.69 83 ASP A O 1
ATOM 669 N N . THR A 1 84 ? -3.103 -8.876 -14.896 1.00 85.56 84 THR A N 1
ATOM 670 C CA . THR A 1 84 ? -2.854 -8.228 -13.613 1.00 85.56 84 THR A CA 1
ATOM 671 C C . THR A 1 84 ? -1.680 -7.255 -13.726 1.00 85.56 84 THR A C 1
ATOM 673 O O . THR A 1 84 ? -0.594 -7.628 -14.167 1.00 85.56 84 THR A O 1
ATOM 676 N N . ILE A 1 85 ? -1.850 -6.029 -13.226 1.00 89.69 85 ILE A N 1
ATOM 677 C CA . ILE A 1 85 ? -0.760 -5.065 -13.035 1.00 89.69 85 ILE A CA 1
ATOM 678 C C . ILE A 1 85 ? -0.529 -4.869 -11.535 1.00 89.69 85 ILE A C 1
ATOM 680 O O . ILE A 1 85 ? -1.458 -4.633 -10.761 1.00 89.69 85 ILE A O 1
ATOM 684 N N . LYS A 1 86 ? 0.724 -4.984 -11.107 1.00 90.00 86 LYS A N 1
ATOM 685 C CA . LYS A 1 86 ? 1.159 -4.856 -9.716 1.00 90.00 86 LYS A CA 1
ATOM 686 C C . LYS A 1 86 ? 2.056 -3.639 -9.580 1.00 90.00 86 LYS A C 1
ATOM 688 O O . LYS A 1 86 ? 2.949 -3.452 -10.403 1.00 90.00 86 LYS A O 1
ATOM 693 N N . TYR A 1 87 ? 1.884 -2.866 -8.516 1.00 90.00 87 TYR A N 1
ATOM 694 C CA . TYR A 1 87 ? 2.762 -1.755 -8.177 1.00 90.00 87 TYR A CA 1
ATOM 695 C C . TYR A 1 87 ? 3.331 -1.917 -6.774 1.00 90.00 87 TYR A C 1
ATOM 697 O O . TYR A 1 87 ? 2.604 -2.223 -5.830 1.00 90.00 87 TYR A O 1
ATOM 705 N N . LEU A 1 88 ? 4.627 -1.654 -6.633 1.00 88.75 88 LEU A N 1
ATOM 706 C CA . LEU A 1 88 ? 5.269 -1.441 -5.340 1.00 88.75 88 LEU A CA 1
ATOM 707 C C . LEU A 1 88 ? 5.580 0.037 -5.209 1.00 88.75 88 LEU A C 1
ATOM 709 O O . LEU A 1 88 ? 6.276 0.607 -6.048 1.00 88.75 88 LEU A O 1
ATOM 713 N N . HIS A 1 89 ? 5.094 0.632 -4.136 1.00 87.62 89 HIS A N 1
ATOM 714 C CA . HIS A 1 89 ? 5.410 1.992 -3.760 1.00 87.62 89 HIS A CA 1
ATOM 715 C C . HIS A 1 89 ? 6.395 1.975 -2.604 1.00 87.62 89 HIS A C 1
ATOM 717 O O . HIS A 1 89 ? 6.152 1.324 -1.585 1.00 87.62 89 HIS A O 1
ATOM 723 N N . LEU A 1 90 ? 7.502 2.686 -2.766 1.00 87.25 90 LEU A N 1
ATOM 724 C CA . LEU A 1 90 ? 8.634 2.645 -1.853 1.00 87.25 90 LEU A CA 1
ATOM 725 C C . LEU A 1 90 ? 8.936 4.051 -1.346 1.00 87.25 90 LEU A C 1
ATOM 727 O O . LEU A 1 90 ? 9.014 4.985 -2.145 1.00 87.25 90 LEU A O 1
ATOM 731 N N . TYR A 1 91 ? 9.179 4.183 -0.047 1.00 86.00 91 TYR A N 1
ATOM 732 C CA . TYR A 1 91 ? 9.896 5.333 0.491 1.00 86.00 91 TYR A CA 1
ATOM 733 C C . TYR A 1 91 ? 11.382 5.021 0.498 1.00 86.00 91 TYR A C 1
ATOM 735 O O . TYR A 1 91 ? 11.801 4.020 1.067 1.00 86.00 91 TYR A O 1
ATOM 743 N N . HIS A 1 92 ? 12.185 5.872 -0.120 1.00 84.44 92 HIS A N 1
ATOM 744 C CA . HIS A 1 92 ? 13.631 5.754 -0.133 1.00 84.44 92 HIS A CA 1
ATOM 745 C C . HIS A 1 92 ? 14.244 6.931 0.615 1.00 84.44 92 HIS A C 1
ATOM 747 O O . HIS A 1 92 ? 14.077 8.083 0.218 1.00 84.44 92 HIS A O 1
ATOM 753 N N . ASN A 1 93 ? 14.982 6.636 1.682 1.00 83.12 93 ASN A N 1
ATOM 754 C CA . ASN A 1 93 ? 15.863 7.600 2.321 1.00 83.12 93 ASN A CA 1
ATOM 755 C C . ASN A 1 93 ? 17.307 7.101 2.193 1.00 83.12 93 ASN A C 1
ATOM 757 O O . ASN A 1 93 ? 17.628 6.042 2.736 1.00 83.12 93 ASN A O 1
ATOM 761 N N . PRO A 1 94 ? 18.204 7.852 1.530 1.00 76.94 94 PRO A N 1
ATOM 762 C CA . PRO A 1 94 ? 19.581 7.412 1.318 1.00 76.94 94 PRO A CA 1
ATOM 763 C C . PRO A 1 94 ? 20.387 7.256 2.620 1.00 76.94 94 PRO A C 1
ATOM 765 O O . PRO A 1 94 ? 21.442 6.626 2.596 1.00 76.94 94 PRO A O 1
ATOM 768 N N . LYS A 1 95 ? 19.919 7.818 3.745 1.00 80.94 95 LYS A N 1
ATOM 769 C CA . LYS A 1 95 ? 20.566 7.726 5.064 1.00 80.94 95 LYS A CA 1
ATOM 770 C C . LYS A 1 95 ? 20.022 6.605 5.951 1.00 80.94 95 LYS A C 1
ATOM 772 O O . LYS A 1 95 ? 20.733 6.193 6.861 1.00 80.94 95 LYS A O 1
ATOM 777 N N . VAL A 1 96 ? 18.775 6.179 5.745 1.00 78.69 96 VAL A N 1
ATOM 778 C CA . VAL A 1 96 ? 18.089 5.215 6.622 1.00 78.69 96 VAL A CA 1
ATOM 779 C C . VAL A 1 96 ? 17.968 3.889 5.892 1.00 78.69 96 VAL A C 1
ATOM 781 O O . VAL A 1 96 ? 18.846 3.042 6.025 1.00 78.69 96 VAL A O 1
ATOM 784 N N . ASP A 1 97 ? 16.926 3.728 5.080 1.00 79.00 97 ASP A N 1
ATOM 785 C CA . ASP A 1 97 ? 16.778 2.606 4.167 1.00 79.00 97 ASP A CA 1
ATOM 786 C C . ASP A 1 97 ? 15.646 2.868 3.159 1.00 79.00 97 ASP A C 1
ATOM 788 O O . ASP A 1 97 ? 15.059 3.954 3.102 1.00 79.00 97 ASP A O 1
ATOM 792 N N . THR A 1 98 ? 15.341 1.854 2.352 1.00 79.81 98 THR A N 1
ATOM 793 C CA . THR A 1 98 ? 14.142 1.782 1.519 1.00 79.81 98 THR A CA 1
ATOM 794 C C . THR A 1 98 ? 13.060 0.980 2.234 1.00 79.81 98 THR A C 1
ATOM 796 O O . THR A 1 98 ? 13.289 -0.161 2.615 1.00 79.81 98 THR A O 1
ATOM 799 N N . ILE A 1 99 ? 11.871 1.558 2.383 1.00 80.38 99 ILE A N 1
ATOM 800 C CA . ILE A 1 99 ? 10.726 0.948 3.060 1.00 80.38 99 ILE A CA 1
ATOM 801 C C . ILE A 1 99 ? 9.623 0.703 2.031 1.00 80.38 99 ILE A C 1
ATOM 803 O O . ILE A 1 99 ? 9.271 1.600 1.260 1.00 80.38 99 ILE A O 1
ATOM 807 N N . LEU A 1 100 ? 9.058 -0.507 2.026 1.00 80.38 100 LEU A N 1
ATOM 808 C CA . LEU A 1 100 ? 7.843 -0.797 1.269 1.00 80.38 100 LEU A CA 1
ATOM 809 C C . LEU A 1 100 ? 6.667 -0.073 1.928 1.00 80.38 100 LEU A C 1
ATOM 811 O O . LEU A 1 100 ? 6.278 -0.408 3.040 1.00 80.38 100 LEU A O 1
ATOM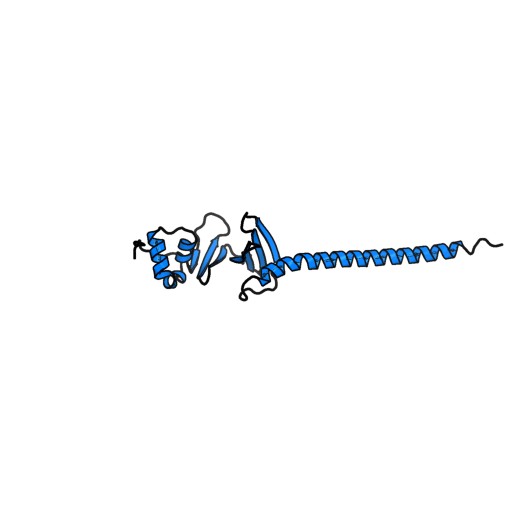 815 N N . TYR A 1 101 ? 6.101 0.908 1.232 1.00 80.56 101 TYR A N 1
ATOM 816 C CA . TYR A 1 101 ? 4.965 1.679 1.726 1.00 80.56 101 TYR A CA 1
ATO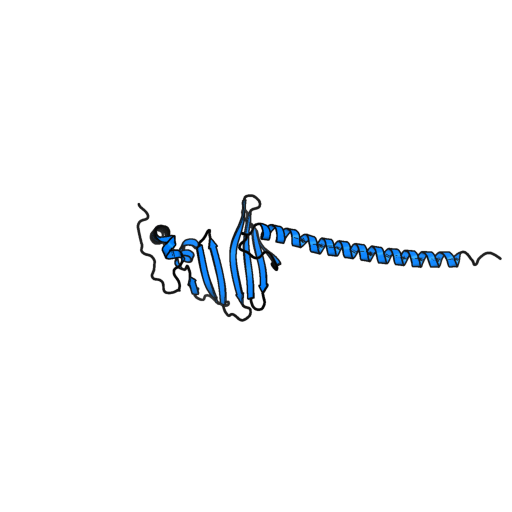M 817 C C . TYR A 1 101 ? 3.630 1.021 1.381 1.00 80.56 101 TYR A C 1
ATOM 819 O O . TYR A 1 101 ? 2.739 0.899 2.219 1.00 80.56 101 TYR A O 1
ATOM 827 N N . ARG A 1 102 ? 3.465 0.619 0.118 1.00 82.38 102 ARG A N 1
ATOM 828 C CA . ARG A 1 102 ? 2.187 0.116 -0.390 1.00 82.38 102 ARG A CA 1
ATOM 829 C C . ARG A 1 102 ? 2.404 -0.859 -1.535 1.00 82.38 102 ARG A C 1
ATOM 831 O O . ARG A 1 102 ? 3.224 -0.608 -2.417 1.00 82.38 102 ARG A O 1
ATOM 838 N N . TYR A 1 103 ? 1.617 -1.929 -1.550 1.00 83.94 103 TYR A N 1
ATOM 839 C CA . TYR A 1 103 ? 1.473 -2.815 -2.697 1.00 83.94 103 TYR A CA 1
ATOM 840 C C . TYR A 1 103 ? 0.082 -2.631 -3.303 1.00 83.94 103 TYR A C 1
ATOM 842 O O . TYR A 1 103 ? -0.935 -2.718 -2.616 1.00 83.94 103 TYR A O 1
ATOM 850 N N . VAL A 1 104 ? 0.028 -2.366 -4.600 1.00 85.12 104 VAL A N 1
ATOM 851 C CA . VAL A 1 104 ? -1.223 -2.197 -5.339 1.00 85.12 104 VAL A CA 1
ATOM 852 C C . VAL A 1 104 ? -1.320 -3.299 -6.373 1.00 85.12 104 VAL A C 1
ATOM 854 O O . VAL A 1 104 ? -0.344 -3.620 -7.045 1.00 85.12 104 VAL A O 1
ATOM 857 N N . ARG A 1 105 ? -2.508 -3.873 -6.514 1.00 84.44 105 ARG A N 1
ATOM 858 C CA . ARG A 1 105 ? -2.836 -4.840 -7.552 1.00 84.44 105 ARG A CA 1
ATOM 859 C C . ARG A 1 105 ? -4.074 -4.354 -8.289 1.00 84.44 105 ARG A C 1
ATOM 861 O O . ARG A 1 105 ? -5.123 -4.170 -7.688 1.00 84.44 105 ARG A O 1
ATOM 868 N N . THR A 1 106 ? -3.974 -4.188 -9.595 1.00 82.31 106 THR A N 1
ATOM 869 C CA . THR A 1 106 ? -5.115 -3.906 -10.466 1.00 82.31 106 THR A CA 1
ATOM 870 C C . THR A 1 106 ? -5.239 -4.995 -11.525 1.00 82.31 106 THR A C 1
ATOM 872 O O . THR A 1 106 ? -4.265 -5.694 -11.809 1.00 82.31 106 THR A O 1
ATOM 875 N N . TYR A 1 107 ? -6.435 -5.163 -12.078 1.00 82.69 107 TYR A N 1
ATOM 876 C CA . TYR A 1 107 ? -6.689 -6.069 -13.194 1.00 82.69 107 TYR A CA 1
ATOM 877 C C . TYR A 1 107 ? -7.204 -5.250 -14.373 1.00 82.69 107 TYR A C 1
ATOM 879 O O . TYR A 1 107 ? -7.994 -4.326 -14.192 1.00 82.69 107 TYR A O 1
ATOM 887 N N . THR A 1 108 ? -6.737 -5.582 -15.570 1.00 71.81 108 THR A N 1
ATOM 888 C CA . THR A 1 108 ? -7.024 -4.868 -16.823 1.00 71.81 108 THR A CA 1
ATOM 889 C C . THR A 1 108 ? -8.508 -4.847 -17.193 1.00 71.81 108 THR A C 1
ATOM 891 O O . THR A 1 108 ? -8.944 -3.929 -17.881 1.00 71.81 108 THR A O 1
ATOM 894 N N . ASP A 1 109 ? -9.289 -5.808 -16.703 1.00 70.94 109 ASP A N 1
ATOM 895 C CA . ASP A 1 109 ? -10.733 -5.942 -16.911 1.00 70.94 109 ASP A CA 1
ATOM 896 C C . ASP A 1 109 ? -11.576 -5.573 -15.674 1.00 70.94 109 ASP A C 1
ATOM 898 O O . ASP A 1 109 ? -12.808 -5.596 -15.719 1.00 70.94 109 ASP A O 1
ATOM 902 N N . SER A 1 110 ? -10.934 -5.211 -14.560 1.00 74.62 110 SER A N 1
ATOM 903 C CA . SER A 1 110 ? -11.620 -4.907 -13.308 1.00 74.62 110 SER A CA 1
ATOM 904 C C . SER A 1 110 ? -12.007 -3.438 -13.243 1.00 74.62 110 SER A C 1
ATOM 906 O O . SER A 1 110 ? -11.198 -2.540 -13.460 1.00 74.62 110 SER A O 1
ATOM 908 N N . THR A 1 111 ? -13.241 -3.181 -12.815 1.00 77.94 111 THR A N 1
ATOM 909 C CA . THR A 1 111 ? -13.713 -1.842 -12.426 1.00 77.94 111 THR A CA 1
ATOM 910 C C . THR A 1 111 ? -13.129 -1.363 -11.095 1.00 77.94 111 THR A C 1
ATOM 912 O O . THR A 1 111 ? -13.426 -0.249 -10.666 1.00 77.94 111 THR A O 1
ATOM 915 N N . HIS A 1 112 ? -12.322 -2.200 -10.439 1.00 73.25 112 HIS A N 1
ATOM 916 C CA . HIS A 1 112 ? -11.751 -1.955 -9.124 1.00 73.25 112 HIS A CA 1
ATOM 917 C C . HIS A 1 112 ? -10.235 -2.158 -9.091 1.00 73.25 112 HIS A C 1
ATOM 919 O O . HIS A 1 112 ? -9.707 -3.125 -9.652 1.00 73.25 112 HIS A O 1
ATOM 925 N N . MET A 1 113 ? -9.571 -1.317 -8.309 1.00 75.38 113 MET A N 1
ATOM 926 C CA . MET A 1 113 ? -8.187 -1.467 -7.887 1.00 75.38 113 MET A CA 1
ATOM 927 C C . MET A 1 113 ? -8.143 -2.092 -6.492 1.00 75.38 113 MET A C 1
ATOM 929 O O . MET A 1 113 ? -8.893 -1.691 -5.608 1.00 75.38 113 MET A O 1
ATOM 933 N N . TYR A 1 114 ? -7.268 -3.074 -6.280 1.00 76.62 114 TYR A N 1
ATOM 934 C CA . TYR A 1 114 ? -7.053 -3.717 -4.985 1.00 76.62 114 TYR A CA 1
ATOM 935 C C . TYR A 1 114 ? -5.799 -3.140 -4.335 1.00 76.62 114 TYR A C 1
ATOM 937 O O . TYR A 1 114 ? -4.710 -3.169 -4.912 1.00 76.62 114 TYR A O 1
ATOM 945 N N . LEU A 1 115 ? -5.932 -2.645 -3.110 1.00 76.69 115 LEU A N 1
ATOM 946 C CA . LEU A 1 115 ? -4.835 -2.018 -2.387 1.00 76.69 115 LEU A CA 1
ATOM 947 C C . LEU A 1 115 ? -4.515 -2.817 -1.136 1.00 76.69 115 LEU A C 1
ATOM 949 O O . LEU A 1 115 ? -5.399 -3.153 -0.348 1.00 76.69 115 LEU A O 1
ATOM 953 N N . ILE A 1 116 ? -3.227 -3.106 -0.972 1.00 75.50 116 ILE A N 1
ATOM 954 C CA . ILE A 1 116 ? -2.663 -3.770 0.194 1.00 75.50 116 ILE A CA 1
ATOM 955 C C . ILE A 1 116 ? -1.680 -2.790 0.834 1.00 75.50 116 ILE A C 1
ATOM 957 O O . ILE A 1 116 ? -0.594 -2.524 0.312 1.00 75.50 116 ILE A O 1
ATOM 961 N N . GLY A 1 117 ? -2.079 -2.220 1.967 1.00 67.56 117 GLY A N 1
ATOM 962 C CA . GLY A 1 117 ? -1.161 -1.485 2.834 1.00 67.56 117 GLY A CA 1
ATOM 963 C C . GLY A 1 117 ? -0.506 -2.455 3.808 1.00 67.56 117 GLY A C 1
ATOM 964 O O . GLY A 1 117 ? -1.209 -3.298 4.364 1.00 67.56 117 GLY A O 1
ATOM 965 N N . SER A 1 118 ? 0.808 -2.346 4.014 1.00 62.56 118 SER A N 1
ATOM 966 C CA . SER A 1 118 ? 1.501 -3.087 5.071 1.00 62.56 118 SER A CA 1
ATOM 967 C C . SER A 1 118 ? 2.265 -2.134 5.975 1.00 62.56 118 SER A C 1
ATOM 969 O O . SER A 1 118 ? 3.075 -1.354 5.480 1.00 62.56 118 SER A O 1
ATOM 971 N N . ASP A 1 119 ? 2.065 -2.253 7.280 1.00 59.69 119 ASP A N 1
ATOM 972 C CA . ASP A 1 119 ? 2.992 -1.733 8.285 1.00 59.69 119 ASP A CA 1
ATOM 973 C C . ASP A 1 119 ? 3.325 -2.891 9.225 1.00 59.69 119 ASP A C 1
ATOM 975 O O . ASP A 1 119 ? 2.400 -3.511 9.749 1.00 59.69 119 ASP A O 1
ATOM 979 N N . ASN A 1 120 ? 4.618 -3.212 9.355 1.00 53.16 120 ASN A N 1
ATOM 980 C CA . ASN A 1 120 ? 5.212 -4.111 10.356 1.00 53.16 120 ASN A CA 1
ATOM 981 C C . ASN A 1 120 ? 4.241 -5.171 10.940 1.00 53.16 120 ASN A C 1
ATOM 983 O O . ASN A 1 120 ? 3.868 -5.091 12.106 1.00 53.16 120 ASN A O 1
ATOM 987 N N . ASP A 1 121 ? 3.827 -6.145 10.112 1.00 56.62 121 ASP A N 1
ATOM 988 C CA . ASP A 1 121 ? 2.964 -7.311 10.433 1.00 56.62 121 ASP A CA 1
ATOM 989 C C . ASP A 1 121 ? 1.432 -7.144 10.341 1.00 56.62 121 ASP A C 1
ATOM 991 O O . ASP A 1 121 ? 0.692 -8.106 10.580 1.00 56.62 121 ASP A O 1
ATOM 995 N N . ALA A 1 122 ? 0.919 -5.978 9.944 1.00 54.09 122 ALA A N 1
ATOM 996 C CA . ALA A 1 122 ? -0.511 -5.763 9.717 1.00 54.09 122 ALA A CA 1
ATOM 997 C C . ALA A 1 122 ? -0.814 -5.382 8.261 1.00 54.09 122 ALA A C 1
ATOM 999 O O . ALA A 1 122 ? -0.212 -4.466 7.700 1.00 54.09 122 ALA A O 1
ATOM 1000 N N . PHE A 1 123 ? -1.794 -6.072 7.667 1.00 74.00 123 PHE A N 1
ATOM 1001 C CA . PHE A 1 123 ? -2.288 -5.803 6.318 1.00 74.00 123 PHE A CA 1
ATOM 1002 C C . PHE A 1 123 ? -3.757 -5.387 6.370 1.00 74.00 123 PHE A C 1
ATOM 1004 O O . PHE A 1 123 ? -4.583 -6.095 6.949 1.00 74.00 123 PHE A O 1
ATOM 1011 N N . TYR A 1 124 ? -4.101 -4.275 5.722 1.00 79.50 124 TYR A N 1
ATOM 1012 C CA . TYR A 1 124 ? -5.478 -4.039 5.288 1.00 79.50 124 TYR A CA 1
ATOM 1013 C C . TYR A 1 124 ? -5.574 -4.279 3.786 1.00 79.50 124 TYR A C 1
ATOM 1015 O O . TYR A 1 124 ? -4.640 -3.988 3.036 1.00 79.50 124 TYR A O 1
ATOM 1023 N N . ILE A 1 125 ? -6.712 -4.819 3.358 1.00 83.62 125 ILE A N 1
ATOM 1024 C CA . ILE A 1 125 ? -7.013 -5.066 1.951 1.00 83.62 125 ILE A CA 1
ATOM 1025 C C . ILE A 1 125 ? -8.371 -4.451 1.667 1.00 83.62 125 ILE A C 1
ATOM 1027 O O . ILE A 1 125 ? -9.364 -4.808 2.309 1.00 83.62 125 ILE A O 1
ATOM 1031 N N . TYR A 1 126 ? -8.415 -3.555 0.693 1.00 85.31 126 TYR A N 1
ATOM 1032 C CA . TYR A 1 126 ? -9.659 -2.995 0.193 1.00 85.31 126 TYR A CA 1
ATOM 1033 C C . TYR A 1 126 ? -9.635 -2.898 -1.327 1.00 85.31 126 TYR A C 1
ATOM 1035 O O . TYR A 1 126 ? -8.569 -2.946 -1.948 1.00 85.31 126 TYR A O 1
ATOM 1043 N N . ARG A 1 127 ? -10.822 -2.783 -1.916 1.00 85.62 127 ARG A N 1
ATOM 1044 C CA . ARG A 1 127 ? -11.003 -2.439 -3.319 1.00 85.62 127 ARG A CA 1
ATOM 1045 C C . ARG A 1 127 ? -11.605 -1.043 -3.444 1.00 85.62 127 ARG A C 1
ATOM 1047 O O . ARG A 1 127 ? -12.515 -0.697 -2.693 1.00 85.62 127 ARG A O 1
ATOM 1054 N N . GLU A 1 128 ? -11.077 -0.246 -4.362 1.00 85.69 128 GLU A N 1
ATOM 1055 C CA . GLU A 1 128 ? -11.608 1.074 -4.717 1.00 85.69 128 GLU A CA 1
ATOM 1056 C C . GLU A 1 128 ? -12.042 1.070 -6.189 1.00 85.69 128 GLU A C 1
ATOM 1058 O O . GLU A 1 128 ? -11.338 0.488 -7.021 1.00 85.69 128 GLU A O 1
ATOM 1063 N N . PRO A 1 129 ? -13.200 1.648 -6.542 1.00 82.19 129 PRO A N 1
ATOM 1064 C CA . PRO A 1 129 ? -13.608 1.772 -7.937 1.00 82.19 129 PRO A CA 1
ATOM 1065 C C . PRO A 1 129 ? -12.666 2.691 -8.723 1.00 82.19 129 PRO A C 1
ATOM 1067 O O . PRO A 1 129 ? -12.234 3.718 -8.210 1.00 82.19 129 PRO A O 1
ATOM 1070 N N . ASN A 1 130 ? -12.395 2.360 -9.987 1.00 71.69 130 ASN A N 1
ATOM 1071 C CA . ASN A 1 130 ? -11.485 3.141 -10.837 1.00 71.69 130 ASN A CA 1
ATOM 1072 C C . ASN A 1 130 ? -12.017 4.552 -11.177 1.00 71.69 130 ASN A C 1
ATOM 1074 O O . ASN A 1 130 ? -11.237 5.412 -11.578 1.00 71.69 130 ASN A O 1
ATOM 1078 N N . GLU A 1 131 ? -13.327 4.800 -11.038 1.00 73.44 131 GLU A N 1
ATOM 1079 C CA . GLU A 1 131 ? -13.974 6.067 -11.404 1.00 73.44 131 GLU A CA 1
ATOM 1080 C C . GLU A 1 131 ? -14.887 6.616 -10.285 1.00 73.44 131 GLU A C 1
ATOM 1082 O O . GLU A 1 131 ? -15.943 6.045 -9.977 1.00 73.44 131 GLU A O 1
ATOM 1087 N N . GLY A 1 132 ? -14.513 7.785 -9.745 1.00 59.53 132 GLY A N 1
ATOM 1088 C CA . GLY A 1 132 ? -15.339 8.644 -8.881 1.00 59.53 132 GLY A CA 1
ATOM 1089 C C . GLY A 1 132 ? -15.114 8.513 -7.367 1.00 59.53 132 GLY A C 1
ATOM 1090 O O . GLY A 1 132 ? -14.379 7.649 -6.899 1.00 59.53 132 GLY A O 1
ATOM 1091 N N . ASP A 1 133 ? -15.799 9.373 -6.602 1.00 56.38 133 ASP A N 1
ATOM 1092 C CA . ASP A 1 133 ? -15.848 9.372 -5.128 1.00 56.38 133 ASP A CA 1
ATOM 1093 C C . ASP A 1 133 ? -16.733 8.230 -4.602 1.00 56.38 133 ASP A C 1
ATOM 1095 O O . ASP A 1 133 ? -17.824 8.446 -4.071 1.00 56.38 133 ASP A O 1
ATOM 1099 N N . ARG A 1 134 ? -16.311 6.983 -4.810 1.00 67.56 134 ARG A N 1
ATOM 1100 C CA . ARG A 1 134 ? -17.061 5.810 -4.344 1.00 67.56 134 ARG A CA 1
ATOM 1101 C C . ARG A 1 134 ? -16.445 5.223 -3.081 1.00 67.56 134 ARG A C 1
ATOM 1103 O O . ARG A 1 134 ? -15.234 5.268 -2.877 1.00 67.56 134 ARG A O 1
ATOM 1110 N N . GLU A 1 135 ? -17.311 4.688 -2.227 1.00 81.81 135 GLU A N 1
ATOM 1111 C CA . GLU A 1 135 ? -16.933 4.118 -0.936 1.00 81.81 135 GLU A CA 1
ATOM 1112 C C . GLU A 1 135 ? -15.913 2.983 -1.092 1.00 81.81 135 GLU A C 1
ATOM 1114 O O . GLU A 1 135 ? -16.032 2.125 -1.969 1.00 81.81 135 GLU A O 1
ATOM 1119 N N . LEU A 1 136 ? -14.907 2.980 -0.214 1.00 87.44 136 LEU A N 1
ATOM 1120 C CA . LEU A 1 136 ? -13.925 1.904 -0.142 1.00 87.44 136 LEU A CA 1
ATOM 1121 C C . LEU A 1 136 ? -14.604 0.613 0.311 1.00 87.44 136 LEU A C 1
ATOM 1123 O O . LEU A 1 136 ? -15.348 0.607 1.296 1.00 87.44 136 LEU A O 1
ATOM 1127 N N . GLU A 1 137 ? -14.283 -0.496 -0.350 1.00 89.56 137 GLU A N 1
ATOM 1128 C CA . GLU A 1 137 ? -14.747 -1.809 0.075 1.00 89.56 137 GLU A CA 1
ATOM 1129 C C . GLU A 1 137 ? -13.632 -2.641 0.697 1.00 89.56 137 GLU A C 1
ATOM 1131 O O . GLU A 1 137 ? -12.794 -3.236 0.021 1.00 89.56 137 GLU A O 1
ATOM 1136 N N . PHE A 1 138 ? -13.635 -2.680 2.024 1.00 90.06 138 PHE A N 1
ATOM 1137 C CA . PHE A 1 138 ? -12.726 -3.440 2.856 1.00 90.06 138 PHE A CA 1
ATOM 1138 C C . PHE A 1 138 ? -13.041 -4.930 2.801 1.00 90.06 138 PHE A C 1
ATOM 1140 O O . PHE A 1 138 ? -14.076 -5.408 3.264 1.00 90.06 138 PHE A O 1
ATOM 1147 N N . ILE A 1 139 ? -12.061 -5.682 2.315 1.00 88.31 139 ILE A N 1
ATOM 1148 C CA . ILE A 1 139 ? -12.014 -7.135 2.440 1.00 88.31 139 ILE A CA 1
ATOM 1149 C C . ILE A 1 139 ? -11.558 -7.485 3.861 1.00 88.31 139 ILE A C 1
ATOM 1151 O O . ILE A 1 139 ? -12.153 -8.343 4.513 1.00 88.31 139 ILE A O 1
ATOM 1155 N N . THR A 1 140 ? -10.525 -6.801 4.368 1.00 89.31 140 THR A N 1
ATOM 1156 C CA . THR A 1 140 ? -10.006 -6.984 5.732 1.00 89.31 140 THR A CA 1
ATOM 1157 C C . THR A 1 140 ? -9.282 -5.748 6.253 1.00 89.31 140 THR A C 1
ATOM 1159 O O . THR A 1 140 ? -8.735 -4.961 5.479 1.00 89.31 140 THR A O 1
ATOM 1162 N N . GLY A 1 141 ? -9.230 -5.607 7.578 1.00 89.25 141 GLY A N 1
ATOM 1163 C CA . GLY A 1 141 ? -8.378 -4.628 8.250 1.00 89.25 141 GLY A CA 1
ATOM 1164 C C . GLY A 1 141 ? -8.929 -3.202 8.244 1.00 89.25 141 GLY A C 1
ATOM 1165 O O . GLY A 1 141 ? -8.153 -2.256 8.355 1.00 89.25 141 GLY A O 1
ATOM 1166 N N . LYS A 1 142 ? -10.255 -3.017 8.149 1.00 93.62 142 LYS A N 1
ATOM 1167 C CA . LYS A 1 142 ? -10.892 -1.685 8.160 1.00 93.62 142 LYS A CA 1
ATOM 1168 C C . LYS A 1 142 ? -10.480 -0.847 9.378 1.00 93.62 142 LYS A C 1
ATOM 1170 O O . LYS A 1 142 ? -10.113 0.312 9.219 1.00 93.62 142 LYS A O 1
ATOM 1175 N N . TYR A 1 143 ? -10.479 -1.411 10.588 1.00 94.12 143 TYR A N 1
ATOM 1176 C CA . TYR A 1 143 ? -10.052 -0.662 11.779 1.00 94.12 143 TYR A CA 1
ATOM 1177 C C . TYR A 1 143 ? -8.578 -0.268 11.735 1.00 94.12 143 TYR A C 1
ATOM 1179 O O . TYR A 1 143 ? -8.236 0.845 12.128 1.00 94.12 143 TYR A O 1
ATOM 1187 N N . PHE A 1 144 ? -7.719 -1.143 11.208 1.00 91.25 144 PHE A N 1
ATOM 1188 C CA . PHE A 1 144 ? -6.309 -0.820 11.031 1.00 91.25 144 PHE A CA 1
ATOM 1189 C C . PHE A 1 144 ? -6.109 0.298 10.002 1.00 91.25 144 PHE A C 1
ATOM 1191 O O . PHE A 1 144 ? -5.327 1.219 10.232 1.00 91.25 144 PHE A O 1
ATOM 1198 N N . TYR A 1 145 ? -6.861 0.273 8.899 1.00 90.06 145 TYR A N 1
ATOM 1199 C CA . TYR A 1 145 ? -6.893 1.374 7.939 1.00 90.06 145 TYR A CA 1
ATOM 1200 C C . TYR A 1 145 ? -7.309 2.690 8.608 1.00 90.06 145 TYR A C 1
ATOM 1202 O O . TYR A 1 145 ? -6.617 3.696 8.468 1.00 90.06 145 TYR A O 1
ATOM 1210 N N . LEU A 1 146 ? -8.402 2.695 9.377 1.00 92.69 146 LE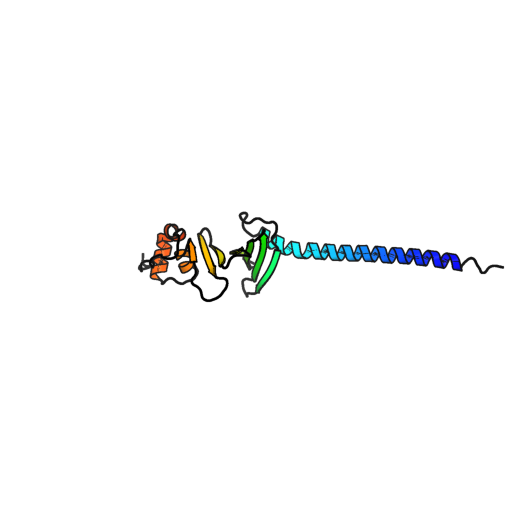U A N 1
ATOM 1211 C CA . LEU A 1 146 ? -8.878 3.907 10.052 1.00 92.69 146 LEU A CA 1
ATOM 1212 C C . LEU A 1 146 ? -7.850 4.437 11.059 1.00 92.69 146 LEU A C 1
ATOM 1214 O O . LEU A 1 146 ? -7.619 5.642 11.122 1.00 92.69 146 LEU A O 1
ATOM 1218 N N . TYR A 1 147 ? -7.206 3.543 11.809 1.00 91.94 147 TYR A N 1
ATOM 1219 C CA . TYR A 1 147 ? -6.150 3.891 12.756 1.00 91.94 147 TYR A CA 1
ATOM 1220 C C . TYR A 1 147 ? -4.919 4.483 12.053 1.00 91.94 147 TYR A C 1
ATOM 1222 O O . TYR A 1 147 ? -4.481 5.579 12.391 1.00 91.94 147 TYR A O 1
ATOM 1230 N N . SER A 1 148 ? -4.393 3.792 11.037 1.00 86.50 148 SER A N 1
ATOM 1231 C CA . SER A 1 148 ? -3.183 4.202 10.302 1.00 86.50 148 SER A CA 1
ATOM 1232 C C . SER A 1 148 ? -3.368 5.471 9.467 1.00 86.50 148 SER A C 1
ATOM 1234 O O . SER A 1 148 ? -2.392 6.147 9.154 1.00 86.50 148 SER A O 1
ATOM 1236 N N . THR A 1 149 ? -4.611 5.822 9.130 1.00 86.81 149 THR A N 1
ATOM 1237 C CA . THR A 1 149 ? -4.952 7.048 8.393 1.00 86.81 149 THR A CA 1
ATOM 1238 C C . THR A 1 149 ? -5.493 8.166 9.286 1.00 86.81 149 THR A C 1
ATOM 1240 O O . THR A 1 149 ? -6.021 9.151 8.770 1.00 86.81 149 THR A O 1
ATOM 1243 N N . SER A 1 150 ? -5.364 8.038 10.612 1.00 90.75 150 SER A N 1
ATOM 1244 C CA . SER A 1 150 ? -5.804 9.042 11.595 1.00 90.75 150 SER A CA 1
ATOM 1245 C C . SER A 1 150 ? -7.287 9.419 11.473 1.00 90.75 150 SER A C 1
ATOM 1247 O O . SER A 1 150 ? -7.671 10.567 11.676 1.00 90.75 150 SER A O 1
ATOM 1249 N N . ARG A 1 151 ? -8.132 8.443 11.122 1.00 94.12 151 ARG A N 1
ATOM 1250 C CA . ARG A 1 151 ? -9.592 8.597 10.990 1.00 94.12 151 ARG A CA 1
ATOM 1251 C C . ARG A 1 151 ? -10.365 8.159 12.235 1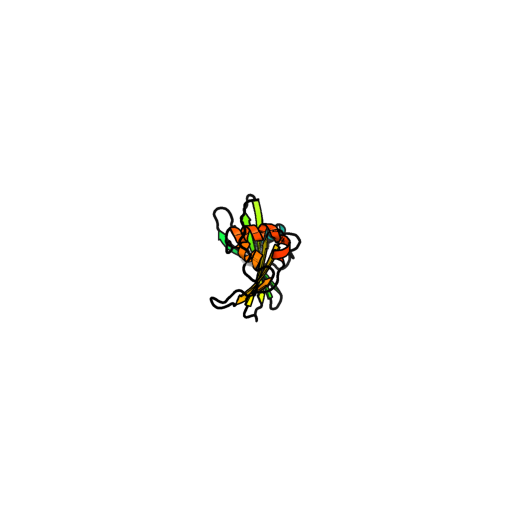.00 94.12 151 ARG A C 1
ATOM 1253 O O . ARG A 1 151 ? -11.591 8.215 12.234 1.00 94.12 151 ARG A O 1
ATOM 1260 N N . LEU A 1 152 ? -9.668 7.689 13.265 1.00 95.81 152 LEU A N 1
ATOM 1261 C CA . LEU A 1 152 ? -10.248 7.368 14.566 1.00 95.81 152 LEU A CA 1
ATOM 1262 C C . LEU A 1 152 ? -10.148 8.575 15.498 1.00 95.81 152 LEU A C 1
ATOM 1264 O O . LEU A 1 152 ? -9.189 9.344 15.432 1.00 95.81 152 LEU A O 1
ATOM 1268 N N . THR A 1 153 ? -11.106 8.702 16.412 1.00 97.06 153 THR A N 1
ATOM 1269 C CA . THR A 1 153 ? -10.974 9.615 17.554 1.00 97.06 153 THR A CA 1
ATOM 1270 C C . THR A 1 153 ? -9.822 9.168 18.468 1.00 97.06 153 THR A C 1
ATOM 1272 O O . THR A 1 153 ? -9.275 8.065 18.332 1.00 97.06 153 THR A O 1
ATOM 1275 N N . GLU A 1 154 ? -9.433 10.010 19.427 1.00 95.62 154 GLU A N 1
ATOM 1276 C CA . GLU A 1 154 ? -8.400 9.652 20.408 1.00 95.62 154 GLU A CA 1
ATOM 1277 C C . GLU A 1 154 ? -8.797 8.406 21.220 1.00 95.62 154 GLU A C 1
ATOM 1279 O O . GLU A 1 154 ? -8.006 7.466 21.338 1.00 95.62 154 GLU A O 1
ATOM 1284 N N . GLY A 1 155 ? -10.040 8.348 21.710 1.00 97.06 155 GLY A N 1
ATOM 1285 C CA . GLY A 1 155 ? -10.529 7.223 22.508 1.00 97.06 155 GLY A CA 1
ATOM 1286 C C . GLY A 1 155 ? -10.608 5.923 21.710 1.00 97.06 155 GLY A C 1
ATOM 1287 O O . GLY A 1 155 ? -10.118 4.885 22.164 1.00 97.06 155 GLY A O 1
ATOM 1288 N N . GLN A 1 156 ? -11.109 5.979 20.476 1.00 97.81 156 GLN A N 1
ATOM 1289 C CA . GLN A 1 156 ? -11.101 4.838 19.555 1.00 97.81 156 GLN A CA 1
ATOM 1290 C C . GLN A 1 156 ? -9.689 4.376 19.199 1.00 97.81 156 GLN A C 1
ATOM 1292 O O . GLN A 1 156 ? -9.440 3.176 19.087 1.00 97.81 156 GLN A O 1
ATOM 1297 N N . SER A 1 157 ? -8.746 5.306 19.041 1.00 96.44 157 SER A N 1
ATOM 1298 C CA . SER A 1 157 ? -7.340 4.975 18.803 1.00 96.44 157 SER A CA 1
ATOM 1299 C C . SER A 1 157 ? -6.736 4.231 19.993 1.00 96.44 157 SER A C 1
ATOM 1301 O O . SER A 1 157 ? -5.957 3.293 19.811 1.00 96.44 157 SER A O 1
ATOM 1303 N N . CYS A 1 158 ? -7.109 4.608 21.216 1.00 96.00 158 CYS A N 1
ATOM 1304 C CA . CYS A 1 158 ? -6.692 3.911 22.428 1.00 96.00 158 CYS A CA 1
ATOM 1305 C C . CYS A 1 158 ? -7.324 2.522 22.543 1.00 96.00 158 CYS A C 1
ATOM 1307 O O . CYS A 1 158 ? -6.609 1.564 22.843 1.00 96.00 158 CYS A O 1
ATOM 1309 N N . TYR A 1 159 ? -8.610 2.381 22.204 1.00 97.00 159 TYR A N 1
ATOM 1310 C CA . TYR A 1 159 ? -9.252 1.070 22.092 1.00 97.00 159 TYR A CA 1
ATOM 1311 C C . TYR A 1 159 ? -8.538 0.192 21.061 1.00 97.00 159 TYR A C 1
ATOM 1313 O O . TYR A 1 159 ? -8.178 -0.947 21.356 1.00 97.00 159 TYR A O 1
ATOM 1321 N N . TYR A 1 160 ? -8.259 0.739 19.874 1.00 95.31 160 TYR A N 1
ATOM 1322 C CA . TYR A 1 160 ? -7.556 0.020 18.820 1.00 95.31 160 TYR A CA 1
ATOM 1323 C C . TYR A 1 160 ? -6.197 -0.495 19.297 1.00 95.31 160 TYR A C 1
ATOM 1325 O O . TYR A 1 160 ? -5.914 -1.679 19.161 1.00 95.31 160 TYR A O 1
ATOM 1333 N N . LYS A 1 161 ? -5.379 0.367 19.914 1.00 92.94 161 LYS A N 1
ATOM 1334 C CA . LYS A 1 161 ? -4.061 -0.010 20.450 1.00 92.94 161 LYS A CA 1
ATOM 1335 C C . LYS A 1 161 ? -4.144 -1.123 21.495 1.00 92.94 161 LYS A C 1
ATOM 1337 O O . LYS A 1 161 ? -3.272 -1.985 21.522 1.00 92.94 161 LYS A O 1
ATOM 1342 N N . MET A 1 162 ? -5.172 -1.112 22.343 1.00 95.06 162 MET A N 1
ATOM 1343 C CA . MET A 1 162 ? -5.358 -2.120 23.390 1.00 95.06 162 MET A CA 1
ATOM 1344 C C . MET A 1 162 ? -5.715 -3.503 22.825 1.00 95.06 162 MET A C 1
ATOM 1346 O O . MET A 1 162 ? -5.312 -4.511 23.399 1.00 95.06 162 MET A O 1
ATOM 1350 N N . TYR A 1 163 ? -6.428 -3.553 21.695 1.00 94.62 163 TYR A N 1
ATOM 1351 C CA . TYR A 1 163 ? -6.945 -4.788 21.090 1.00 94.62 163 TYR A CA 1
ATOM 1352 C C . TYR A 1 163 ? -6.445 -5.020 19.654 1.00 94.62 163 TYR A C 1
ATOM 1354 O O . TYR A 1 163 ? -7.097 -5.713 18.868 1.00 94.62 163 TYR A O 1
ATOM 1362 N N . ALA A 1 164 ? -5.292 -4.449 19.297 1.00 90.94 164 ALA A N 1
ATOM 1363 C CA . ALA A 1 164 ? -4.818 -4.361 17.914 1.00 90.94 164 ALA A CA 1
ATOM 1364 C C . ALA A 1 164 ? -4.752 -5.729 17.218 1.00 90.94 164 ALA A C 1
ATOM 1366 O O . ALA A 1 164 ? -5.199 -5.867 16.081 1.00 90.94 164 ALA A O 1
ATOM 1367 N N . ASP A 1 165 ? -4.277 -6.763 17.917 1.00 87.50 165 ASP A N 1
ATOM 1368 C CA . ASP A 1 165 ? -4.157 -8.113 17.359 1.00 87.50 165 ASP A CA 1
ATOM 1369 C C . ASP A 1 165 ? -5.497 -8.738 16.973 1.00 87.50 165 ASP A C 1
ATOM 1371 O O . ASP A 1 165 ? -5.580 -9.447 15.970 1.00 87.50 165 ASP A O 1
ATOM 1375 N N . SER A 1 166 ? -6.553 -8.439 17.731 1.00 90.12 166 SER A N 1
ATOM 1376 C CA . SER A 1 166 ? -7.906 -8.910 17.420 1.00 90.12 166 SER A CA 1
ATOM 1377 C C . SER A 1 166 ? -8.539 -8.080 16.305 1.00 90.12 166 SER A C 1
ATOM 1379 O O . SER A 1 166 ? -9.196 -8.620 15.420 1.00 90.12 166 SER A O 1
ATOM 1381 N N . LEU A 1 167 ? -8.317 -6.764 16.314 1.00 91.44 167 LEU A N 1
ATOM 1382 C CA . LEU A 1 167 ? -8.982 -5.834 15.401 1.00 91.44 167 LEU A CA 1
ATOM 1383 C C . LEU A 1 167 ? -8.357 -5.798 14.000 1.00 91.44 167 LEU A C 1
ATOM 1385 O O . LEU A 1 167 ? -9.058 -5.499 13.031 1.00 91.44 167 LEU A O 1
ATOM 1389 N N . LYS A 1 168 ? -7.064 -6.120 13.860 1.00 83.75 168 LYS A N 1
ATOM 1390 C CA . LYS A 1 168 ? -6.341 -6.028 12.579 1.00 83.75 168 LYS A CA 1
ATOM 1391 C C . LYS A 1 168 ? -6.827 -7.013 11.509 1.00 83.75 168 LYS A C 1
ATOM 1393 O O . LYS A 1 168 ? -6.642 -6.756 10.324 1.00 83.75 168 LYS A O 1
ATOM 1398 N N . THR A 1 169 ? -7.457 -8.122 11.901 1.00 82.38 169 THR A N 1
ATOM 1399 C CA . THR A 1 169 ? -7.871 -9.205 10.982 1.00 82.38 169 THR A CA 1
ATOM 1400 C C . THR A 1 169 ? -9.373 -9.246 10.693 1.00 82.38 169 THR A C 1
ATOM 1402 O O . THR A 1 169 ? -9.839 -10.127 9.967 1.00 82.38 169 THR A O 1
ATOM 1405 N N . ILE A 1 170 ? -10.144 -8.300 11.240 1.00 88.94 170 ILE A N 1
ATOM 1406 C CA . ILE A 1 170 ? -11.596 -8.263 11.046 1.00 88.94 170 ILE A CA 1
ATOM 1407 C C . ILE A 1 170 ? -11.917 -7.941 9.582 1.00 88.94 170 ILE A C 1
ATOM 1409 O O . ILE A 1 170 ? -11.355 -7.014 8.987 1.00 88.94 170 ILE A O 1
ATOM 1413 N N . LYS A 1 171 ? -12.828 -8.735 9.010 1.00 90.38 171 LYS A N 1
ATOM 1414 C CA . LYS A 1 171 ? -13.231 -8.685 7.603 1.00 90.38 171 LYS A CA 1
ATOM 1415 C C . LYS A 1 171 ? -14.495 -7.866 7.392 1.00 90.38 171 LYS A C 1
ATOM 1417 O O . LYS A 1 171 ? -15.381 -7.870 8.241 1.00 90.38 171 LYS A O 1
ATOM 1422 N N . GLY A 1 172 ? -14.597 -7.274 6.208 1.00 86.44 172 GLY A N 1
ATOM 1423 C CA . GLY A 1 172 ? -15.812 -6.627 5.729 1.00 86.44 172 GLY A CA 1
ATOM 1424 C C . GLY A 1 172 ? -15.919 -5.133 6.031 1.00 86.44 172 GLY A C 1
ATOM 1425 O O . GLY A 1 172 ? -15.122 -4.538 6.762 1.00 86.44 172 GLY A O 1
ATOM 1426 N N . ASN A 1 173 ? -16.949 -4.544 5.425 1.00 88.38 173 ASN A N 1
ATOM 1427 C CA . ASN A 1 173 ? -17.256 -3.121 5.476 1.00 88.38 173 ASN A CA 1
ATOM 1428 C C . ASN A 1 173 ? -18.148 -2.724 6.645 1.00 88.38 173 ASN A C 1
ATOM 1430 O O . ASN A 1 173 ? -17.908 -1.682 7.258 1.00 88.38 173 ASN A O 1
ATOM 1434 N N . ASP A 1 174 ? -19.147 -3.537 6.968 1.00 90.94 174 ASP A N 1
ATOM 1435 C CA . ASP A 1 174 ? -20.233 -3.173 7.886 1.00 90.94 174 ASP A CA 1
ATOM 1436 C C . ASP A 1 174 ? -19.857 -3.424 9.349 1.00 90.94 174 ASP A C 1
ATOM 1438 O O . ASP A 1 174 ? -20.545 -4.105 10.106 1.00 90.94 174 ASP A O 1
ATOM 1442 N N . LEU A 1 175 ? -18.702 -2.891 9.743 1.00 92.38 175 LEU A N 1
ATOM 1443 C CA . LEU A 1 175 ? -18.209 -2.969 11.110 1.00 92.38 175 LEU A CA 1
ATOM 1444 C C . LEU A 1 175 ? -18.772 -1.818 11.948 1.00 92.38 175 LEU A C 1
ATOM 1446 O O . LEU A 1 175 ? -18.772 -0.674 11.472 1.00 92.38 175 LEU A O 1
ATOM 1450 N N . PRO A 1 176 ? -19.183 -2.079 13.202 1.00 95.50 176 PRO A N 1
ATOM 1451 C CA . PRO A 1 176 ? -19.614 -1.022 14.105 1.00 95.50 176 PRO A CA 1
ATOM 1452 C C . PRO A 1 176 ? -18.460 -0.047 14.394 1.00 95.50 176 PRO A C 1
ATOM 1454 O O . PRO A 1 176 ? -17.288 -0.412 14.267 1.00 95.50 176 PRO A O 1
ATOM 1457 N N . PRO A 1 177 ? -18.738 1.199 14.804 1.00 95.62 177 PRO A N 1
ATOM 1458 C CA . PRO A 1 177 ? -17.688 2.080 15.306 1.00 95.62 177 PRO A CA 1
ATOM 1459 C C . PRO A 1 177 ? -16.992 1.450 16.523 1.00 95.62 177 PRO A C 1
ATOM 1461 O O . PRO A 1 177 ? -17.620 0.737 17.309 1.00 95.62 177 PRO A O 1
ATOM 1464 N N . LEU A 1 178 ? -15.690 1.711 16.679 1.00 96.81 178 LEU A N 1
ATOM 1465 C CA . LEU A 1 178 ? -14.966 1.272 17.873 1.00 96.81 178 LEU A CA 1
ATOM 1466 C C . LEU A 1 178 ? -15.512 1.998 19.116 1.00 96.81 178 LEU A C 1
ATOM 1468 O O . LEU A 1 178 ? -15.911 3.163 19.007 1.00 96.81 178 LEU A O 1
ATOM 1472 N N . PRO A 1 179 ? -15.508 1.348 20.294 1.00 97.12 179 PRO A N 1
ATOM 1473 C CA . PRO A 1 179 ? -15.864 2.002 21.544 1.00 97.12 179 PRO A CA 1
ATOM 1474 C C . PRO A 1 179 ? -14.958 3.196 21.851 1.00 97.12 179 PRO A C 1
ATOM 1476 O O . PRO A 1 179 ? -13.754 3.166 21.596 1.00 97.12 179 PRO A O 1
ATOM 1479 N N . GLU A 1 180 ? -15.541 4.220 22.467 1.00 97.00 180 GLU A N 1
ATOM 1480 C CA . GLU A 1 180 ? -14.791 5.332 23.047 1.00 97.00 180 GLU A CA 1
ATOM 1481 C C . GLU A 1 180 ? -14.303 4.947 24.445 1.00 97.00 180 GLU A C 1
ATOM 1483 O O . GLU A 1 180 ? -15.108 4.636 25.326 1.00 97.00 180 GLU A O 1
ATOM 1488 N N . ILE A 1 181 ? -12.986 4.969 24.658 1.00 95.75 181 ILE A N 1
ATOM 1489 C CA . ILE A 1 181 ? -12.377 4.701 25.966 1.00 95.75 181 ILE A CA 1
ATOM 1490 C C . ILE A 1 181 ? -11.387 5.798 26.353 1.00 95.75 181 ILE A C 1
ATOM 1492 O O . ILE A 1 181 ? -10.845 6.501 25.505 1.00 95.75 181 ILE A O 1
ATOM 1496 N N . SER A 1 182 ? -11.109 5.920 27.649 1.00 92.44 182 SER A N 1
ATOM 1497 C CA . SER A 1 182 ? -10.033 6.782 28.139 1.00 92.44 182 SER A CA 1
ATOM 1498 C C . SER A 1 182 ? -8.672 6.132 27.889 1.00 92.44 182 SER A C 1
ATOM 1500 O O . SER A 1 182 ? -8.464 4.966 28.217 1.00 92.44 182 SER A O 1
ATOM 1502 N N . CYS A 1 183 ? -7.713 6.907 27.384 1.00 87.12 183 CYS A N 1
ATOM 1503 C CA . CYS A 1 183 ? -6.319 6.478 27.236 1.00 87.12 183 CYS A CA 1
ATOM 1504 C C . CYS A 1 183 ? -5.562 6.387 28.572 1.00 87.12 183 CYS A C 1
ATOM 1506 O O . CYS A 1 183 ? -4.397 5.985 28.597 1.00 87.12 183 CYS A O 1
ATOM 1508 N N . ARG A 1 184 ? -6.190 6.799 29.683 1.00 79.69 184 ARG A N 1
ATOM 1509 C CA . ARG A 1 184 ? -5.590 6.711 31.016 1.00 79.69 184 ARG A CA 1
ATOM 1510 C C . ARG A 1 184 ? -5.651 5.265 31.498 1.00 79.69 184 ARG A C 1
ATOM 1512 O O . ARG A 1 184 ? -6.740 4.739 31.713 1.00 79.69 184 ARG A O 1
ATOM 1519 N N . LYS A 1 185 ? -4.471 4.660 31.627 1.00 58.56 185 LYS A N 1
ATOM 1520 C CA . LYS A 1 185 ? -4.259 3.428 32.389 1.00 58.56 185 LYS A CA 1
ATOM 1521 C C . LYS A 1 185 ? -4.467 3.675 33.877 1.00 58.56 185 LYS A C 1
ATOM 1523 O O . LYS A 1 185 ? -4.107 4.787 34.328 1.00 58.56 185 LYS A O 1
#

Secondary structure (DSSP, 8-state):
---SSHHHHHHHHHHHHHHHHHHHHHHHHHHHHHHHHHHHHHHHHHHHTTS-TTS--SSPEEEEEEEE-SS-EEEEEEEEETTEEEEEEEEE-TTS-EEEEEEEEEETT-SEEEEEEEETTEEEEEEEESSSSPPPEEEE-HHHHHHHTT-S-HHHHHHHHHTHHHHTT-BSS-PPPPPP--S--

Radius of gyration: 29.29 Å; chains: 1; bounding box: 77×29×103 Å

pLDDT: mean 78.23, std 13.57, range [48.41, 97.81]

Foldseek 3Di:
DDDDPPVVVVVVVVVVVVVVVVVVVVVVVVVVVVCVVVVQVVVLQQLLVQPPPVDDSPQWDWPAFPDDDPAWTWTWIWHDDPQKIKIFIWTQGPVPGIDGAWIKIDGNPDQWIWIWGDDPPFTWIWIDGPDDDDDIWTQFQPLVVCLVVVVADPQQVLQCVVCVVVRRGDGTDPDDRGDGHDNPD

Sequence (185 aa):
MGGCFIQRTLWVTKRGALHHIKSSITILLFAVLVTFLFGCNSKVQGLINRINNNVDKDGWKYVGPLYKGNEYDYHQLMKEDGDTIKYLHLYHNPKVDTILYRYVRTYTDSTHMYLIGSDNDAFYIYREPNEGDRELEFITGKYFYLYSTSRLTEGQSCYYKMYADSLKTIKGNDLPPLPEISCRK